Protein AF-A0A409YQG7-F1 (afdb_monomer_lite)

Structure (mmCIF, N/CA/C/O backbone):
data_AF-A0A409YQG7-F1
#
_entry.id   AF-A0A409YQG7-F1
#
loop_
_atom_site.group_PDB
_atom_site.id
_atom_site.type_symbol
_atom_site.label_atom_id
_atom_site.label_alt_id
_atom_site.label_comp_id
_atom_site.label_asym_id
_atom_site.label_entity_id
_atom_site.label_seq_id
_atom_site.pdbx_PDB_ins_code
_atom_site.Cartn_x
_atom_site.Cartn_y
_atom_site.Cartn_z
_atom_site.occupancy
_atom_site.B_iso_or_equiv
_atom_site.auth_seq_id
_atom_site.auth_comp_id
_atom_site.auth_asym_id
_atom_site.auth_atom_id
_atom_site.pdbx_PDB_model_num
ATOM 1 N N . MET A 1 1 ? 7.155 -18.196 -18.186 1.00 67.25 1 MET A N 1
ATOM 2 C CA . MET A 1 1 ? 8.058 -18.372 -17.025 1.00 67.25 1 MET A CA 1
ATOM 3 C C . MET A 1 1 ? 8.243 -17.037 -16.314 1.00 67.25 1 MET A C 1
ATOM 5 O O . MET A 1 1 ? 8.600 -16.068 -16.973 1.00 67.25 1 MET A O 1
ATOM 9 N N . ILE A 1 2 ? 7.966 -16.973 -15.008 1.00 74.69 2 ILE A N 1
ATOM 10 C CA . ILE A 1 2 ? 8.147 -15.766 -14.180 1.00 74.69 2 ILE A CA 1
ATOM 11 C C . ILE A 1 2 ? 9.604 -15.725 -13.701 1.00 74.69 2 ILE A C 1
ATOM 13 O O . ILE A 1 2 ? 10.096 -16.722 -13.170 1.00 74.69 2 ILE A O 1
ATOM 17 N N . SER A 1 3 ? 10.295 -14.599 -13.900 1.00 80.62 3 SER A N 1
ATOM 18 C CA . SER A 1 3 ? 11.675 -14.410 -13.431 1.00 80.62 3 SER A CA 1
ATOM 19 C C . SER A 1 3 ? 11.748 -14.446 -11.897 1.00 80.62 3 SER A C 1
ATOM 21 O O . SER A 1 3 ? 10.774 -14.119 -11.219 1.00 80.62 3 SER A O 1
ATOM 23 N N . SER A 1 4 ? 12.901 -14.814 -11.325 1.00 80.12 4 SER A N 1
ATOM 24 C CA . SER A 1 4 ? 13.098 -14.805 -9.861 1.00 80.12 4 SER A CA 1
ATOM 25 C C . SER A 1 4 ? 12.756 -13.434 -9.248 1.00 80.12 4 SER A C 1
ATOM 27 O O . SER A 1 4 ? 12.036 -13.343 -8.257 1.00 80.12 4 SER A O 1
ATOM 29 N N . ILE A 1 5 ? 13.144 -12.355 -9.937 1.00 79.62 5 ILE A N 1
ATOM 30 C CA . ILE A 1 5 ? 12.835 -10.966 -9.566 1.00 79.62 5 ILE A CA 1
ATOM 31 C C . ILE A 1 5 ? 11.324 -10.693 -9.619 1.00 79.62 5 ILE A C 1
ATOM 33 O O . ILE A 1 5 ? 10.774 -10.057 -8.720 1.00 79.62 5 ILE A O 1
ATOM 37 N N . GLY A 1 6 ? 10.635 -11.210 -10.642 1.00 81.25 6 GLY A N 1
ATOM 38 C CA . GLY A 1 6 ? 9.184 -11.106 -10.775 1.00 81.25 6 GLY A CA 1
ATOM 39 C C . GLY A 1 6 ? 8.432 -11.771 -9.621 1.00 81.25 6 GLY A C 1
ATOM 40 O O . GLY A 1 6 ? 7.450 -11.206 -9.145 1.00 81.25 6 GLY A O 1
ATOM 41 N N . LYS A 1 7 ? 8.916 -12.915 -9.113 1.00 86.19 7 LYS A N 1
ATOM 42 C CA . LYS A 1 7 ? 8.327 -13.587 -7.940 1.00 86.19 7 LYS A CA 1
ATOM 43 C C . LYS A 1 7 ? 8.444 -12.726 -6.682 1.00 86.19 7 LYS A C 1
ATOM 45 O O . LYS A 1 7 ? 7.451 -12.542 -5.986 1.00 86.19 7 LYS A O 1
ATOM 50 N N . THR A 1 8 ? 9.621 -12.152 -6.426 1.00 85.88 8 THR A N 1
ATOM 51 C CA . THR A 1 8 ? 9.842 -11.268 -5.269 1.00 85.88 8 THR A CA 1
ATOM 52 C C . THR A 1 8 ? 8.981 -10.011 -5.349 1.00 85.88 8 THR A C 1
ATOM 54 O O . THR A 1 8 ? 8.378 -9.612 -4.354 1.00 85.88 8 THR A O 1
ATOM 57 N N . LYS A 1 9 ? 8.860 -9.412 -6.540 1.00 85.62 9 LYS A N 1
ATOM 58 C CA . LYS A 1 9 ? 7.981 -8.257 -6.756 1.00 85.62 9 LYS A CA 1
ATOM 59 C C . LYS A 1 9 ? 6.515 -8.612 -6.484 1.00 85.62 9 LYS A C 1
ATOM 61 O O . LYS A 1 9 ? 5.837 -7.873 -5.774 1.00 85.62 9 LYS A O 1
ATOM 66 N N . LEU A 1 10 ? 6.039 -9.733 -7.028 1.00 89.00 10 LEU A N 1
ATOM 67 C CA . LEU A 1 10 ? 4.659 -10.184 -6.848 1.00 89.00 10 LEU A CA 1
ATOM 68 C C . LEU A 1 10 ? 4.350 -10.463 -5.371 1.00 89.00 10 LEU A C 1
ATOM 70 O O . LEU A 1 10 ? 3.304 -10.050 -4.879 1.00 89.00 10 LEU A O 1
ATOM 74 N N . ALA A 1 11 ? 5.284 -11.090 -4.650 1.00 89.94 11 ALA A N 1
ATOM 75 C CA . ALA A 1 11 ? 5.169 -11.306 -3.210 1.00 89.94 11 ALA A CA 1
ATOM 76 C C . ALA A 1 11 ? 5.078 -9.980 -2.436 1.00 89.94 11 ALA A C 1
ATOM 78 O O . ALA A 1 11 ? 4.235 -9.847 -1.552 1.00 89.94 11 ALA A O 1
ATOM 79 N N . GLY A 1 12 ? 5.885 -8.978 -2.805 1.00 89.00 12 GLY A N 1
ATOM 80 C CA . GLY A 1 12 ? 5.822 -7.638 -2.214 1.00 89.00 12 GLY A CA 1
ATOM 81 C C . GLY A 1 12 ? 4.475 -6.944 -2.440 1.00 89.00 12 GLY A C 1
ATOM 82 O O . GLY A 1 12 ? 3.906 -6.395 -1.500 1.00 89.00 12 GLY A O 1
ATOM 83 N N . GLN A 1 13 ? 3.923 -7.013 -3.657 1.00 90.06 13 GLN A N 1
ATOM 84 C CA . GLN A 1 13 ? 2.593 -6.462 -3.946 1.00 90.06 13 GLN A CA 1
ATOM 85 C C . GLN A 1 13 ? 1.474 -7.201 -3.206 1.00 90.06 13 GLN A C 1
ATOM 87 O O . GLN A 1 13 ? 0.567 -6.556 -2.685 1.00 90.06 13 GLN A O 1
ATOM 92 N N . ALA A 1 14 ? 1.547 -8.530 -3.115 1.00 92.81 14 ALA A N 1
ATOM 93 C CA . ALA A 1 14 ? 0.577 -9.320 -2.364 1.00 92.81 14 ALA A CA 1
ATOM 94 C C . ALA A 1 14 ? 0.614 -8.981 -0.865 1.00 92.81 14 ALA A C 1
ATOM 96 O O . ALA A 1 14 ? -0.433 -8.761 -0.259 1.00 92.81 14 ALA A O 1
ATOM 97 N N . ALA A 1 15 ? 1.810 -8.865 -0.277 1.00 91.38 15 ALA A N 1
ATOM 98 C CA . ALA A 1 15 ? 1.975 -8.446 1.114 1.00 91.38 15 ALA A CA 1
ATOM 99 C C . ALA A 1 15 ? 1.410 -7.037 1.356 1.00 91.38 15 ALA A C 1
ATOM 101 O O . ALA A 1 15 ? 0.744 -6.803 2.364 1.00 91.38 15 ALA A O 1
ATOM 102 N N . PHE A 1 16 ? 1.622 -6.117 0.409 1.00 90.00 16 PHE A N 1
ATOM 103 C CA . PHE A 1 16 ? 1.063 -4.771 0.480 1.00 90.00 16 PHE A CA 1
ATOM 104 C C . PHE A 1 16 ? -0.471 -4.781 0.449 1.00 90.00 16 PHE A C 1
ATOM 106 O O . PHE A 1 16 ? -1.101 -4.178 1.312 1.00 90.00 16 PHE A O 1
ATOM 113 N N . LEU A 1 17 ? -1.072 -5.547 -0.465 1.00 93.50 17 LEU A N 1
ATOM 114 C CA . LEU A 1 17 ? -2.525 -5.705 -0.568 1.00 93.50 17 LEU A CA 1
ATOM 115 C C . LEU A 1 17 ? -3.135 -6.263 0.727 1.00 93.50 17 LEU A C 1
ATOM 117 O O . LEU A 1 17 ? -4.128 -5.729 1.219 1.00 93.50 17 LEU A O 1
ATOM 121 N N . VAL A 1 18 ? -2.521 -7.295 1.315 1.00 94.12 18 VAL A N 1
ATOM 122 C CA . VAL A 1 18 ? -2.964 -7.861 2.601 1.00 94.12 18 VAL A CA 1
ATOM 123 C C . VAL A 1 18 ? -2.873 -6.818 3.717 1.00 94.12 18 VAL A C 1
ATOM 125 O O . VAL A 1 18 ? -3.820 -6.666 4.488 1.00 94.12 18 VAL A O 1
ATOM 128 N N . SER A 1 19 ? -1.778 -6.056 3.779 1.00 90.31 19 SER A N 1
ATOM 129 C CA . SER A 1 19 ? -1.617 -4.977 4.759 1.00 90.31 19 SER A CA 1
ATOM 130 C C . SER A 1 19 ? -2.715 -3.917 4.627 1.00 90.31 19 SER A C 1
ATOM 132 O O . SER A 1 19 ? -3.295 -3.518 5.636 1.00 90.31 19 SER A O 1
ATOM 134 N N . THR A 1 20 ? -3.050 -3.488 3.407 1.00 91.31 20 THR A N 1
ATOM 135 C CA . THR A 1 20 ? -4.111 -2.496 3.174 1.00 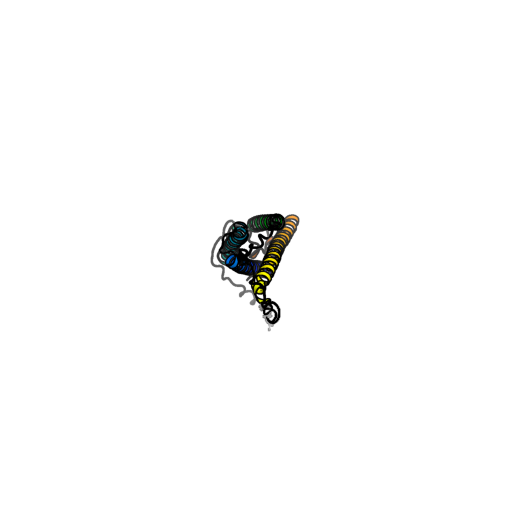91.31 20 THR A CA 1
ATOM 136 C C . THR A 1 20 ? -5.490 -3.026 3.582 1.00 91.31 20 THR A C 1
ATOM 138 O O . THR A 1 20 ? -6.273 -2.279 4.166 1.00 91.31 20 THR A O 1
ATOM 141 N N . ILE A 1 21 ? -5.784 -4.316 3.368 1.00 94.50 21 ILE A N 1
ATOM 142 C CA . ILE A 1 21 ? -7.031 -4.944 3.849 1.00 94.50 21 ILE A CA 1
ATOM 143 C C . ILE A 1 21 ? -7.099 -4.934 5.382 1.00 94.50 21 ILE A C 1
ATOM 145 O O . ILE A 1 21 ? -8.148 -4.623 5.945 1.00 94.50 21 ILE A O 1
ATOM 149 N N . ILE A 1 22 ? -5.992 -5.237 6.067 1.00 92.50 22 ILE A N 1
ATOM 150 C CA . ILE A 1 22 ? -5.933 -5.204 7.537 1.00 92.50 22 ILE A CA 1
ATOM 151 C C . ILE A 1 22 ? -6.168 -3.778 8.054 1.00 92.50 22 ILE A C 1
ATOM 153 O O . ILE A 1 22 ? -6.972 -3.583 8.966 1.00 92.50 22 ILE A O 1
ATOM 157 N N . VAL A 1 23 ? -5.519 -2.775 7.452 1.0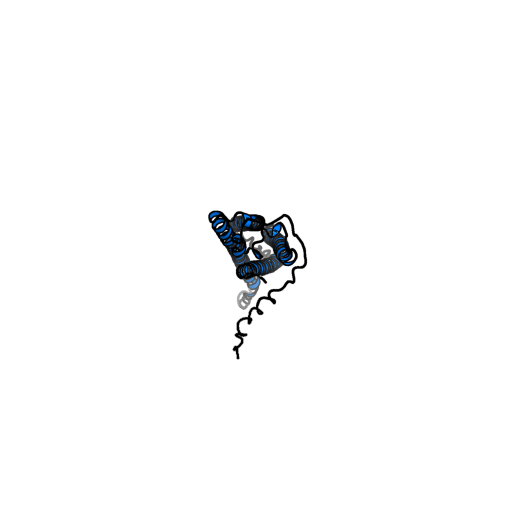0 90.38 23 VAL A N 1
ATOM 158 C CA . VAL A 1 23 ? -5.721 -1.357 7.798 1.00 90.38 23 VAL A CA 1
ATOM 159 C C . VAL A 1 23 ? -7.180 -0.949 7.592 1.00 90.38 23 VAL A C 1
ATOM 161 O O . VAL A 1 23 ? -7.752 -0.292 8.462 1.00 90.38 23 VAL A O 1
ATOM 164 N N . LEU A 1 24 ? -7.803 -1.378 6.491 1.00 92.94 24 LEU A N 1
ATOM 165 C CA . LEU A 1 24 ? -9.211 -1.110 6.212 1.00 92.94 24 LEU A CA 1
ATOM 166 C C . LEU A 1 24 ? -10.122 -1.727 7.282 1.00 92.94 24 LEU A C 1
ATOM 168 O O . LEU A 1 24 ? -10.995 -1.042 7.811 1.00 92.94 24 LEU A O 1
ATOM 172 N N . ALA A 1 25 ? -9.896 -2.993 7.641 1.00 93.56 25 ALA A N 1
ATOM 173 C CA . ALA A 1 25 ? -10.679 -3.703 8.652 1.00 93.56 25 ALA A CA 1
ATOM 174 C C . ALA A 1 25 ? -10.544 -3.083 10.054 1.00 93.56 25 ALA A C 1
ATOM 176 O O . ALA A 1 25 ? -11.528 -2.953 10.779 1.00 93.56 25 ALA A O 1
ATOM 177 N N . LEU A 1 26 ? -9.342 -2.654 10.445 1.00 89.50 26 LEU A N 1
ATOM 178 C CA . LEU A 1 26 ? -9.141 -1.960 11.720 1.00 89.50 26 LEU A CA 1
ATOM 179 C C . LEU A 1 26 ? -9.779 -0.570 11.709 1.00 89.50 26 LEU A C 1
ATOM 181 O O . LEU A 1 26 ? -10.376 -0.157 12.703 1.00 89.50 26 LEU A O 1
ATOM 185 N N . SER A 1 27 ? -9.708 0.136 10.578 1.00 89.31 27 SER A N 1
ATOM 186 C CA . SER A 1 27 ? -10.346 1.441 10.429 1.00 89.31 27 SER A CA 1
ATOM 187 C C . SER A 1 27 ? -11.868 1.346 10.546 1.00 89.31 27 SER A C 1
ATOM 189 O O . SER A 1 27 ? -12.468 2.222 11.162 1.00 89.31 27 SER A O 1
ATOM 191 N N . THR A 1 28 ? -12.507 0.301 10.006 1.00 90.38 28 THR A N 1
ATOM 192 C CA . THR A 1 28 ? -13.959 0.103 10.165 1.00 90.38 28 THR A CA 1
ATOM 193 C C . THR A 1 28 ? -14.335 -0.272 11.596 1.00 90.38 28 THR A C 1
ATOM 195 O O . THR A 1 28 ? -15.351 0.211 12.095 1.00 90.38 28 THR A O 1
ATOM 198 N N . GLN A 1 29 ? -13.513 -1.068 12.290 1.00 89.50 29 GLN A N 1
ATOM 199 C CA . GLN A 1 29 ? -13.748 -1.401 13.698 1.00 89.50 29 GLN A CA 1
ATOM 200 C C . GLN A 1 29 ? -13.694 -0.176 14.610 1.00 89.50 29 GLN A C 1
ATOM 202 O O . GLN A 1 29 ? -14.584 -0.011 15.439 1.00 89.50 29 GLN A O 1
ATOM 207 N N . VAL A 1 30 ? -12.692 0.694 14.449 1.00 85.75 30 VAL A N 1
ATOM 208 C CA . VAL A 1 30 ? -12.581 1.925 15.250 1.00 85.75 30 VAL A CA 1
ATOM 209 C C . VAL A 1 30 ? -13.769 2.854 14.984 1.00 85.75 30 VAL A C 1
ATOM 211 O O . VAL A 1 30 ? -14.338 3.396 15.928 1.00 85.75 30 VAL A O 1
ATOM 214 N N . ASN A 1 31 ? -14.198 2.967 13.724 1.00 84.69 31 ASN A N 1
ATOM 215 C CA . ASN A 1 31 ? -15.280 3.871 13.329 1.00 84.69 31 ASN A CA 1
ATOM 216 C C . ASN A 1 31 ? -16.673 3.412 13.798 1.00 84.69 31 ASN A C 1
ATOM 218 O O . ASN A 1 31 ? -17.571 4.228 13.997 1.00 84.69 31 ASN A O 1
ATOM 222 N N . LYS A 1 32 ? -16.860 2.104 14.031 1.00 84.81 32 LYS A N 1
ATOM 223 C CA . LYS A 1 32 ? -18.109 1.563 14.587 1.00 84.81 32 LYS A CA 1
ATOM 224 C C . LYS A 1 32 ? -18.389 2.080 16.006 1.00 84.81 32 LYS A C 1
ATOM 226 O O . LYS A 1 32 ? -19.548 2.195 16.377 1.00 84.81 32 LYS A O 1
ATOM 231 N N . PHE A 1 33 ? -17.356 2.390 16.793 1.00 77.06 33 PHE A N 1
ATOM 232 C CA . PHE A 1 33 ? -17.519 2.883 18.169 1.00 77.06 33 PHE A CA 1
ATOM 233 C C . PHE A 1 33 ? -17.895 4.368 18.252 1.00 77.06 33 PHE A C 1
ATOM 235 O O . PHE A 1 33 ? -18.397 4.807 19.284 1.00 77.06 33 PHE A O 1
ATOM 242 N N . THR A 1 34 ? -17.646 5.140 17.195 1.00 70.94 34 THR A N 1
ATOM 243 C CA . THR A 1 34 ? -17.892 6.590 17.147 1.00 70.94 34 THR A CA 1
ATOM 244 C C . THR A 1 34 ? -19.099 6.960 16.282 1.00 70.94 34 THR A C 1
ATOM 246 O O . THR A 1 34 ? -19.312 8.144 16.017 1.00 70.94 34 THR A O 1
ATOM 249 N N . ASP A 1 35 ? -19.884 5.965 15.839 1.00 77.94 35 ASP A N 1
ATOM 250 C CA . ASP A 1 35 ? -21.031 6.122 14.930 1.00 77.94 35 ASP A CA 1
ATOM 251 C C . ASP A 1 35 ? -20.712 7.014 13.712 1.00 77.94 35 ASP A C 1
ATOM 253 O O . ASP A 1 35 ? -21.560 7.762 13.230 1.00 77.94 35 ASP A O 1
ATOM 257 N N . PHE A 1 36 ? -19.471 6.956 13.206 1.00 73.88 36 PHE A N 1
ATOM 258 C CA . PHE A 1 36 ? -18.992 7.741 12.058 1.00 73.88 36 PHE A CA 1
ATOM 259 C C . PHE A 1 36 ? -19.049 9.277 12.218 1.00 73.88 36 PHE A C 1
ATOM 261 O O . PHE A 1 36 ? -18.842 9.998 11.241 1.00 73.88 36 PHE A O 1
ATOM 268 N N . PHE A 1 37 ? -19.286 9.814 13.421 1.00 65.44 37 PHE A N 1
ATOM 269 C CA . PHE A 1 37 ? -19.499 11.257 13.619 1.00 65.44 37 PHE A CA 1
ATOM 270 C C . PHE A 1 37 ? -18.225 12.113 13.511 1.00 65.44 37 PHE A C 1
ATOM 272 O O . PHE A 1 37 ? -18.315 13.320 13.279 1.00 65.44 37 PHE A O 1
ATOM 279 N N . TYR A 1 38 ? -17.033 11.527 13.669 1.00 70.88 38 TYR A N 1
ATOM 280 C CA . TYR A 1 38 ? -15.772 12.273 13.638 1.00 70.88 38 TYR A CA 1
ATOM 281 C C . TYR A 1 38 ? -15.118 12.238 12.251 1.00 70.88 38 TYR A C 1
ATOM 283 O O . TYR A 1 38 ? -14.617 11.213 11.792 1.00 70.88 38 TYR A O 1
ATOM 291 N N . VAL A 1 39 ? -15.015 13.412 11.618 1.00 71.06 39 VAL A N 1
ATOM 292 C CA . VAL A 1 39 ? -14.308 13.621 10.335 1.00 71.06 39 VAL A CA 1
ATOM 293 C C . VAL A 1 39 ? -12.861 13.104 10.382 1.00 71.06 39 VAL A C 1
ATOM 295 O O . VAL A 1 39 ? -12.315 12.666 9.370 1.00 71.06 39 VAL A O 1
ATOM 298 N N . ALA A 1 40 ? -12.248 13.104 11.568 1.00 68.50 40 ALA A N 1
ATOM 299 C CA . ALA A 1 40 ? -10.895 12.605 11.764 1.00 68.50 40 ALA A CA 1
ATOM 300 C C . ALA A 1 40 ? -10.736 11.091 11.537 1.00 68.50 40 ALA A C 1
ATOM 302 O O . ALA A 1 40 ? -9.674 10.676 11.077 1.00 68.50 40 ALA A O 1
ATOM 303 N N . ASP A 1 41 ? -11.771 10.289 11.800 1.00 71.25 41 ASP A N 1
ATOM 304 C CA . ASP A 1 41 ? -11.742 8.831 11.603 1.00 71.25 41 ASP A CA 1
ATOM 305 C C . ASP A 1 41 ? -12.089 8.446 10.155 1.00 71.25 41 ASP A C 1
ATOM 307 O O . ASP A 1 41 ? -11.634 7.421 9.637 1.00 71.25 41 ASP A O 1
ATOM 311 N N . LEU A 1 42 ? -12.829 9.314 9.455 1.00 83.50 42 LEU A N 1
ATOM 312 C CA . LEU A 1 42 ? -13.194 9.121 8.052 1.00 83.50 42 LEU A CA 1
ATOM 313 C C . LEU A 1 42 ? -11.989 9.250 7.111 1.00 83.50 42 LEU A C 1
ATOM 315 O O . LEU A 1 42 ? -11.924 8.561 6.094 1.00 83.50 42 LEU A O 1
ATOM 319 N N . PHE A 1 43 ? -11.017 10.102 7.443 1.00 83.44 43 PHE A N 1
ATOM 320 C CA . PHE A 1 43 ? -9.839 10.320 6.602 1.00 83.44 43 PHE A CA 1
ATOM 321 C C . PHE A 1 43 ? -8.949 9.061 6.460 1.00 83.44 43 PHE A C 1
ATOM 323 O O . PHE A 1 43 ? -8.691 8.650 5.325 1.00 83.44 43 PHE A O 1
ATOM 330 N N . PRO A 1 44 ? -8.527 8.387 7.554 1.00 82.00 44 PRO A N 1
ATOM 331 C CA . PRO A 1 44 ? -7.880 7.073 7.514 1.00 82.00 44 PRO A CA 1
ATOM 332 C C . PRO A 1 44 ? -8.613 6.035 6.662 1.00 82.00 44 PRO A C 1
ATOM 334 O O . PRO A 1 44 ? -7.972 5.313 5.893 1.00 82.00 44 PRO A O 1
ATOM 337 N N . LEU A 1 45 ? -9.941 5.982 6.795 1.00 88.56 45 LEU A N 1
ATOM 338 C CA . LEU A 1 45 ? -10.794 5.028 6.098 1.00 88.56 45 LEU A CA 1
ATOM 339 C C . LEU A 1 45 ? -10.823 5.312 4.594 1.00 88.56 45 LEU A C 1
ATOM 341 O O . LEU A 1 45 ? -10.515 4.434 3.791 1.00 88.56 45 LEU A O 1
ATOM 345 N N . ALA A 1 46 ? -11.144 6.550 4.211 1.00 90.56 46 ALA A N 1
ATOM 346 C CA . ALA A 1 46 ? -11.209 6.974 2.818 1.00 90.56 46 ALA A CA 1
ATOM 347 C C . ALA A 1 46 ? -9.862 6.779 2.112 1.00 90.56 46 ALA A C 1
ATOM 349 O O . ALA A 1 46 ? -9.812 6.252 1.002 1.00 90.56 46 ALA A O 1
ATOM 350 N N . PHE A 1 47 ? -8.759 7.129 2.779 1.00 87.44 47 PHE A N 1
ATOM 351 C CA . PHE A 1 47 ? -7.424 6.929 2.228 1.00 87.44 47 PHE A CA 1
ATOM 352 C C . PHE A 1 47 ? -7.092 5.443 2.042 1.00 87.44 47 PHE A C 1
ATOM 354 O O . PHE A 1 47 ? -6.558 5.067 1.004 1.00 87.44 47 PHE A O 1
ATOM 361 N N . SER A 1 48 ? -7.450 4.582 3.001 1.00 90.81 48 SER A N 1
ATOM 362 C CA . SER A 1 48 ? -7.264 3.131 2.869 1.00 90.81 48 SER A CA 1
ATOM 363 C C . SER A 1 48 ? -8.065 2.552 1.698 1.00 90.81 48 SER A C 1
ATOM 365 O O . SER A 1 48 ? -7.534 1.732 0.954 1.00 90.81 48 SER A O 1
ATOM 367 N N . ILE A 1 49 ? -9.293 3.029 1.467 1.00 93.75 49 ILE A N 1
ATOM 368 C CA . ILE A 1 49 ? -10.113 2.630 0.312 1.00 93.75 49 ILE A CA 1
ATOM 369 C C . ILE A 1 49 ? -9.452 3.060 -1.003 1.00 93.75 49 ILE A C 1
ATOM 371 O O . ILE A 1 49 ? -9.330 2.246 -1.916 1.00 93.75 49 ILE A O 1
ATOM 375 N N . ILE A 1 50 ? -8.994 4.312 -1.104 1.00 93.31 50 ILE A N 1
ATOM 376 C CA . ILE A 1 50 ? -8.316 4.816 -2.309 1.00 93.31 50 ILE A CA 1
ATOM 377 C C . ILE A 1 50 ? -7.057 3.991 -2.589 1.00 93.31 50 ILE A C 1
ATOM 379 O O . ILE A 1 50 ? -6.867 3.520 -3.711 1.00 93.31 50 ILE A O 1
ATOM 383 N N . THR A 1 51 ? -6.228 3.757 -1.569 1.00 91.44 51 THR A N 1
ATOM 384 C CA . THR A 1 51 ? -5.027 2.924 -1.691 1.00 91.44 51 THR A CA 1
ATOM 385 C C . THR A 1 51 ? -5.383 1.501 -2.104 1.00 91.44 51 THR A C 1
ATOM 387 O O . THR A 1 51 ? -4.752 0.973 -3.014 1.00 91.44 51 THR A O 1
ATOM 390 N N . LEU A 1 52 ? -6.426 0.896 -1.527 1.00 94.25 52 LEU A N 1
ATOM 391 C CA . LEU A 1 52 ? -6.881 -0.442 -1.904 1.00 94.25 52 LEU A CA 1
ATOM 392 C C . LEU A 1 52 ? -7.266 -0.501 -3.385 1.00 94.25 52 LEU A C 1
ATOM 394 O O . LEU A 1 52 ? -6.809 -1.396 -4.091 1.00 94.25 52 LEU A O 1
ATOM 398 N N . VAL A 1 53 ? -8.057 0.458 -3.871 1.00 95.50 53 VAL A N 1
ATOM 399 C CA . VAL A 1 53 ? -8.469 0.522 -5.282 1.00 95.50 53 VAL A CA 1
ATOM 400 C C . VAL A 1 53 ? -7.252 0.656 -6.194 1.00 95.50 53 VAL A C 1
ATOM 402 O O . VAL A 1 53 ? -7.131 -0.094 -7.163 1.00 95.50 53 VAL A O 1
ATOM 405 N N . VAL A 1 54 ? -6.318 1.555 -5.870 1.00 91.88 54 VAL A N 1
ATOM 406 C CA . VAL A 1 54 ? -5.085 1.741 -6.650 1.00 91.88 54 VAL A CA 1
ATOM 407 C C . VAL A 1 54 ? -4.243 0.465 -6.653 1.00 91.88 54 VAL A C 1
ATOM 409 O O . VAL A 1 54 ? -3.778 0.049 -7.709 1.00 91.88 54 VAL A O 1
ATOM 412 N N . VAL A 1 55 ? -4.070 -0.192 -5.506 1.00 91.19 55 VAL A N 1
ATOM 413 C CA . VAL A 1 55 ? -3.263 -1.415 -5.379 1.00 91.19 55 VAL A CA 1
ATOM 414 C C . VAL A 1 55 ? -3.896 -2.587 -6.108 1.00 91.19 55 VAL A C 1
ATOM 416 O O . VAL A 1 55 ? -3.195 -3.281 -6.840 1.00 91.19 55 VAL A O 1
ATOM 419 N N . VAL A 1 56 ? -5.203 -2.799 -5.959 1.00 94.50 56 VAL A N 1
ATOM 420 C CA . VAL A 1 56 ? -5.937 -3.849 -6.677 1.00 94.50 56 VAL A CA 1
ATOM 421 C C . VAL A 1 56 ? -5.873 -3.604 -8.181 1.00 94.50 56 VAL A C 1
ATOM 423 O O . VAL A 1 56 ? -5.641 -4.544 -8.936 1.00 94.50 56 VAL A O 1
ATOM 426 N N . TYR A 1 57 ? -6.002 -2.351 -8.623 1.00 93.25 57 TYR A N 1
ATOM 427 C CA . TYR A 1 57 ? -5.862 -1.996 -10.031 1.00 93.25 57 TYR A CA 1
ATOM 428 C C . TYR A 1 57 ? -4.442 -2.260 -10.548 1.00 93.25 57 TYR A C 1
ATOM 430 O O . TYR A 1 57 ? -4.278 -2.912 -11.576 1.00 93.25 57 TYR A O 1
ATOM 438 N N . LEU A 1 58 ? -3.404 -1.834 -9.822 1.00 90.31 58 LEU A N 1
ATOM 439 C CA . LEU A 1 58 ? -2.007 -2.117 -10.170 1.00 90.31 58 LEU A CA 1
ATOM 440 C C . LEU A 1 58 ? -1.720 -3.620 -10.240 1.00 90.31 58 LEU A C 1
ATOM 442 O O . LEU A 1 58 ? -1.114 -4.083 -11.204 1.00 90.31 58 LEU A O 1
ATOM 446 N N . PHE A 1 59 ? -2.178 -4.370 -9.240 1.00 91.06 59 PHE A N 1
ATOM 447 C CA . PHE A 1 59 ? -2.000 -5.814 -9.150 1.00 91.06 59 PHE A CA 1
ATOM 448 C C . PHE A 1 59 ? -2.734 -6.539 -10.283 1.00 91.06 59 PHE A C 1
ATOM 450 O O . PHE A 1 59 ? -2.149 -7.363 -10.981 1.00 91.06 59 PHE A O 1
ATOM 457 N N . GLY A 1 60 ? -3.997 -6.183 -10.528 1.00 91.44 60 GLY A N 1
ATOM 458 C CA . GLY A 1 60 ? -4.799 -6.733 -11.617 1.00 91.44 60 GLY A CA 1
ATOM 459 C C . GLY A 1 60 ? -4.193 -6.437 -12.986 1.00 91.44 60 GLY A C 1
ATOM 460 O O . GLY A 1 60 ? -4.118 -7.330 -13.823 1.00 91.44 60 GLY A O 1
ATOM 461 N N . MET A 1 61 ? -3.686 -5.223 -13.205 1.00 89.00 61 MET A N 1
ATOM 462 C CA . MET A 1 61 ? -3.020 -4.841 -14.454 1.00 89.00 61 MET A CA 1
ATOM 463 C C . MET A 1 61 ? -1.691 -5.577 -14.658 1.00 89.00 61 MET A C 1
ATOM 465 O O . MET A 1 61 ? -1.400 -5.974 -15.787 1.00 89.00 61 MET A O 1
ATOM 469 N N . ASP A 1 62 ? -0.917 -5.805 -13.590 1.00 85.56 62 ASP A N 1
ATOM 470 C CA . ASP A 1 62 ? 0.314 -6.609 -13.633 1.00 85.56 62 ASP A CA 1
ATOM 471 C C . ASP A 1 62 ? 0.017 -8.090 -13.983 1.00 85.56 62 ASP A C 1
ATOM 473 O O . ASP A 1 62 ? 0.870 -8.757 -14.576 1.00 85.56 62 ASP A O 1
ATOM 477 N N . LEU A 1 63 ? -1.189 -8.600 -13.682 1.00 87.81 63 LEU A N 1
ATOM 478 C CA . LEU A 1 63 ? -1.633 -9.953 -14.050 1.00 87.81 63 LEU A CA 1
ATOM 479 C C . LEU A 1 63 ? -2.298 -10.035 -15.435 1.00 87.81 63 LEU A C 1
ATOM 481 O O . LEU A 1 63 ? -2.050 -10.985 -16.178 1.00 87.81 63 LEU A O 1
ATOM 485 N N . ALA A 1 64 ? -3.153 -9.071 -15.779 1.00 89.38 64 ALA A N 1
ATOM 486 C CA . ALA A 1 64 ? -4.032 -9.134 -16.946 1.00 89.38 64 ALA A CA 1
ATOM 487 C C . ALA A 1 64 ? -3.348 -8.694 -18.244 1.00 89.38 64 ALA A C 1
ATOM 489 O O . ALA A 1 64 ? -3.617 -9.253 -19.309 1.00 89.38 64 ALA A O 1
ATOM 490 N N . LEU A 1 65 ? -2.469 -7.690 -18.184 1.00 86.00 65 LEU A N 1
ATOM 491 C CA . LEU A 1 65 ? -1.910 -7.070 -19.379 1.00 86.00 65 LEU A CA 1
ATOM 492 C C . LEU A 1 65 ? -0.410 -7.298 -19.475 1.00 86.00 65 LEU A C 1
ATOM 494 O O . LEU A 1 65 ? 0.399 -6.822 -18.686 1.00 86.00 65 LEU A O 1
ATOM 498 N N . SER A 1 66 ? -0.031 -7.969 -20.554 1.00 76.62 66 SER A N 1
ATOM 499 C CA . SER A 1 66 ? 1.357 -8.233 -20.910 1.00 76.62 66 SER A CA 1
ATOM 500 C C . SER A 1 66 ? 2.173 -6.975 -21.220 1.00 76.62 66 SER A C 1
ATOM 502 O O . SER A 1 66 ? 3.402 -7.035 -21.168 1.00 76.62 66 SER A O 1
ATOM 504 N N . ASN A 1 67 ? 1.507 -5.865 -21.561 1.00 76.62 67 ASN A N 1
ATOM 505 C CA . ASN A 1 67 ? 2.147 -4.635 -22.022 1.00 76.62 67 ASN A CA 1
ATOM 5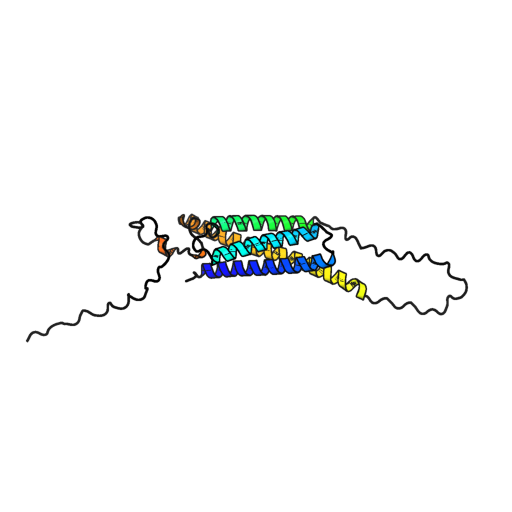06 C C . ASN A 1 67 ? 1.414 -3.357 -21.575 1.00 76.62 67 ASN A C 1
ATOM 508 O O . ASN A 1 67 ? 1.297 -2.387 -22.322 1.00 76.62 67 ASN A O 1
ATOM 512 N N . ALA A 1 68 ? 0.885 -3.347 -20.350 1.00 82.69 68 ALA A N 1
ATOM 513 C CA . ALA A 1 68 ? 0.290 -2.136 -19.800 1.00 82.69 68 ALA A CA 1
ATOM 514 C C . ALA A 1 68 ? 1.355 -1.054 -19.575 1.00 82.69 68 ALA A C 1
ATOM 516 O O . ALA A 1 68 ? 2.397 -1.316 -18.963 1.00 82.69 68 ALA A O 1
ATOM 517 N N . PHE A 1 69 ? 1.044 0.181 -19.987 1.00 83.06 69 PHE A N 1
ATOM 518 C CA . PHE A 1 69 ? 1.848 1.378 -19.708 1.00 83.06 69 PHE A CA 1
ATOM 519 C C . PHE A 1 69 ? 2.166 1.516 -18.212 1.00 83.06 69 PHE A C 1
ATOM 521 O O . PHE A 1 69 ? 3.284 1.852 -17.841 1.00 83.06 69 PHE A O 1
ATOM 528 N N . ILE A 1 70 ? 1.204 1.154 -17.363 1.00 84.25 70 ILE A N 1
ATOM 529 C CA . ILE A 1 70 ? 1.306 1.195 -15.901 1.00 84.25 70 ILE A CA 1
ATOM 530 C C . ILE A 1 70 ? 2.304 0.180 -15.326 1.00 84.25 70 ILE A C 1
ATOM 532 O O . ILE A 1 70 ? 2.836 0.412 -14.240 1.00 84.25 70 ILE A O 1
ATOM 536 N N . SER A 1 71 ? 2.624 -0.899 -16.050 1.00 81.31 71 SER A N 1
ATOM 537 C CA . SER A 1 71 ? 3.606 -1.894 -15.589 1.00 81.31 71 SER A CA 1
ATOM 538 C C . SER A 1 71 ? 5.066 -1.460 -15.799 1.00 81.31 71 SER A C 1
ATOM 540 O O . SER A 1 71 ? 5.994 -2.161 -15.381 1.00 81.31 71 SER A O 1
ATOM 542 N N . ARG A 1 72 ? 5.294 -0.317 -16.466 1.00 87.50 72 ARG A N 1
ATOM 543 C CA . ARG A 1 72 ? 6.636 0.235 -16.675 1.00 87.50 72 ARG A CA 1
ATOM 544 C C . ARG A 1 72 ? 7.240 0.668 -15.341 1.00 87.50 72 ARG A C 1
ATOM 546 O O . ARG A 1 72 ? 6.549 1.136 -14.438 1.00 87.50 72 ARG A O 1
ATOM 553 N N . ALA A 1 73 ? 8.563 0.557 -15.231 1.00 85.12 73 ALA A N 1
ATOM 554 C CA . ALA A 1 73 ? 9.279 0.941 -14.016 1.00 85.12 73 ALA A CA 1
ATOM 555 C C . ALA A 1 73 ? 9.002 2.402 -13.615 1.00 85.12 73 ALA A C 1
ATOM 557 O O . ALA A 1 73 ? 8.802 2.691 -12.441 1.00 85.12 73 ALA A O 1
ATOM 558 N N . GLN A 1 74 ? 8.932 3.314 -14.593 1.00 88.94 74 GLN A N 1
ATOM 559 C CA . GLN A 1 74 ? 8.720 4.745 -14.346 1.00 88.94 74 GLN A CA 1
ATOM 560 C C . GLN A 1 74 ? 7.363 5.040 -13.702 1.00 88.94 74 GLN A C 1
ATOM 562 O O . GLN A 1 74 ? 7.308 5.764 -12.710 1.00 88.94 74 GLN A O 1
ATOM 567 N N . SER A 1 75 ? 6.279 4.461 -14.226 1.00 89.50 75 SER A N 1
ATOM 568 C CA . SER A 1 75 ? 4.937 4.659 -13.671 1.00 89.50 75 SER A CA 1
ATOM 569 C C . SER A 1 75 ? 4.823 4.065 -12.274 1.00 89.50 75 SER A C 1
ATOM 571 O O . SER A 1 75 ? 4.233 4.686 -11.399 1.00 89.50 75 SER A O 1
ATOM 573 N N . GLN A 1 76 ? 5.433 2.903 -12.030 1.00 87.50 76 GLN A N 1
ATOM 574 C CA . GLN A 1 76 ? 5.423 2.281 -10.705 1.00 87.50 76 GLN A CA 1
ATOM 575 C C . GLN A 1 76 ? 6.196 3.113 -9.683 1.00 87.50 76 GLN A C 1
ATOM 577 O O . GLN A 1 76 ? 5.676 3.371 -8.602 1.00 87.50 76 GLN A O 1
ATOM 582 N N . ILE A 1 77 ? 7.391 3.598 -10.034 1.00 90.75 77 ILE A N 1
ATOM 583 C CA . ILE A 1 77 ? 8.172 4.495 -9.171 1.00 90.75 77 ILE A CA 1
ATOM 584 C C . ILE A 1 77 ? 7.377 5.771 -8.870 1.00 90.75 77 ILE A C 1
ATOM 586 O O . ILE A 1 77 ? 7.320 6.179 -7.714 1.00 90.75 77 ILE A O 1
ATOM 590 N N . ALA A 1 78 ? 6.726 6.368 -9.873 1.00 93.31 78 ALA A N 1
ATOM 591 C CA . ALA A 1 78 ? 5.905 7.559 -9.677 1.00 93.31 78 ALA A CA 1
ATOM 592 C C . ALA A 1 78 ? 4.723 7.293 -8.731 1.00 93.31 78 ALA A C 1
ATOM 594 O O . ALA A 1 78 ? 4.530 8.035 -7.772 1.00 93.31 78 ALA A O 1
ATOM 595 N N . ILE A 1 79 ? 3.967 6.212 -8.951 1.00 91.19 79 ILE A N 1
ATOM 596 C CA . ILE A 1 79 ? 2.784 5.886 -8.145 1.00 91.19 79 ILE A CA 1
ATOM 597 C C . ILE A 1 79 ? 3.176 5.534 -6.705 1.00 91.19 79 ILE A C 1
ATOM 599 O O . ILE A 1 79 ? 2.621 6.115 -5.774 1.00 91.19 79 ILE A O 1
ATOM 603 N N . TYR A 1 80 ? 4.163 4.654 -6.496 1.00 89.75 80 TYR A N 1
ATOM 604 C CA . TYR A 1 80 ? 4.644 4.322 -5.149 1.00 89.75 80 TYR A CA 1
ATOM 605 C C . TYR A 1 80 ? 5.306 5.517 -4.457 1.00 89.75 80 TYR A C 1
ATOM 607 O O . TYR A 1 80 ? 5.164 5.670 -3.247 1.00 89.75 80 TYR A O 1
ATOM 615 N N . GLY A 1 81 ? 5.978 6.391 -5.210 1.00 91.44 81 GLY A N 1
ATOM 616 C CA . GLY A 1 81 ? 6.517 7.648 -4.699 1.00 91.44 81 GLY A CA 1
ATOM 617 C C . GLY A 1 81 ? 5.409 8.549 -4.158 1.00 91.44 81 GLY A C 1
ATOM 618 O O . GLY A 1 81 ? 5.453 8.941 -2.994 1.00 91.44 81 GLY A O 1
ATOM 619 N N . ILE A 1 82 ? 4.367 8.795 -4.956 1.00 92.44 82 ILE A N 1
ATOM 620 C CA . ILE A 1 82 ? 3.199 9.588 -4.552 1.00 92.44 82 ILE A CA 1
ATOM 621 C C . ILE A 1 82 ? 2.513 8.967 -3.323 1.00 92.44 82 ILE A C 1
ATOM 623 O O . ILE A 1 82 ? 2.302 9.662 -2.331 1.00 92.44 82 ILE A O 1
ATOM 627 N N . LEU A 1 83 ? 2.241 7.657 -3.341 1.00 88.69 83 LEU A N 1
ATOM 628 C CA . LEU A 1 83 ? 1.678 6.922 -2.199 1.00 88.69 83 LEU A CA 1
ATOM 629 C C . LEU A 1 83 ? 2.541 7.060 -0.939 1.00 88.69 83 LEU A C 1
ATOM 631 O O . LEU A 1 83 ? 2.007 7.306 0.139 1.00 88.69 83 LEU A O 1
ATOM 635 N N . SER A 1 84 ? 3.868 6.963 -1.064 1.00 89.50 84 SER A N 1
ATOM 636 C CA . SER A 1 84 ? 4.781 7.107 0.074 1.00 89.50 84 SER A CA 1
ATOM 637 C C . SER A 1 84 ? 4.740 8.512 0.682 1.00 89.50 84 SER A C 1
ATOM 639 O O . SER A 1 84 ? 4.711 8.639 1.906 1.00 89.50 84 SER A O 1
ATOM 641 N N . ILE A 1 85 ? 4.655 9.557 -0.151 1.00 90.31 85 ILE A N 1
ATOM 642 C CA . ILE A 1 85 ? 4.542 10.953 0.295 1.00 90.31 85 ILE A CA 1
ATOM 643 C C . ILE A 1 85 ? 3.209 11.167 1.014 1.00 90.31 85 ILE A C 1
ATOM 645 O O . ILE A 1 85 ? 3.185 11.735 2.105 1.00 90.31 85 ILE A O 1
ATOM 649 N N . PHE A 1 86 ? 2.104 10.670 0.453 1.00 88.44 86 PHE A N 1
ATOM 650 C CA . PHE A 1 86 ? 0.797 10.757 1.102 1.00 88.44 86 PHE A CA 1
ATOM 651 C C . PHE A 1 86 ? 0.754 9.994 2.433 1.00 88.44 86 PHE A C 1
ATOM 653 O O . PHE A 1 86 ? 0.226 10.516 3.417 1.00 88.44 86 PHE A O 1
ATOM 660 N N . CYS A 1 87 ? 1.359 8.805 2.509 1.00 85.75 87 CYS A N 1
ATOM 661 C CA . CYS A 1 87 ? 1.502 8.064 3.763 1.00 85.75 87 CYS A CA 1
ATOM 662 C C . CYS A 1 87 ? 2.319 8.843 4.806 1.00 85.75 87 CYS A C 1
ATOM 664 O O . CYS A 1 87 ? 1.952 8.864 5.982 1.00 85.75 87 CYS A O 1
ATOM 666 N N . LEU A 1 88 ? 3.388 9.526 4.390 1.00 86.81 88 LEU A N 1
ATOM 667 C CA . LEU A 1 88 ? 4.210 10.350 5.278 1.00 86.81 88 LEU A CA 1
ATOM 668 C C . LEU A 1 88 ? 3.437 11.578 5.781 1.00 86.81 88 LEU A C 1
ATOM 670 O O . LEU A 1 88 ? 3.457 11.873 6.975 1.00 86.81 88 LEU A O 1
ATOM 674 N N . GLN A 1 89 ? 2.679 12.238 4.904 1.00 87.69 89 GLN A N 1
ATOM 675 C CA . GLN A 1 89 ? 1.825 13.366 5.277 1.00 87.69 89 GLN A CA 1
ATOM 676 C C . GLN A 1 89 ? 0.729 12.947 6.264 1.00 87.69 89 GLN A C 1
ATOM 678 O O . GLN A 1 89 ? 0.476 13.642 7.247 1.00 87.69 89 GLN A O 1
ATOM 683 N N . ARG A 1 90 ? 0.120 11.773 6.054 1.00 81.56 90 ARG A N 1
ATOM 684 C CA . ARG A 1 90 ? -0.844 11.177 6.989 1.00 81.56 90 ARG A CA 1
ATOM 685 C C . ARG A 1 90 ? -0.217 10.941 8.361 1.00 81.56 90 ARG A C 1
ATOM 687 O O . ARG A 1 90 ? -0.844 11.252 9.373 1.00 81.56 90 ARG A O 1
ATOM 694 N N . PHE A 1 91 ? 1.011 10.424 8.402 1.00 80.25 91 PHE A N 1
ATOM 695 C CA . PHE A 1 91 ? 1.741 10.247 9.655 1.00 80.25 91 PHE A CA 1
ATOM 696 C C . PHE A 1 91 ? 1.999 11.582 10.355 1.00 80.25 91 PHE A C 1
ATOM 698 O O . PHE A 1 91 ? 1.807 11.665 11.563 1.00 80.25 91 PHE A O 1
ATOM 705 N N . LEU A 1 92 ? 2.381 12.624 9.614 1.00 82.94 92 LEU A N 1
ATOM 706 C CA . LEU A 1 92 ? 2.663 13.944 10.179 1.00 82.94 92 LEU A CA 1
ATOM 707 C C . LEU A 1 92 ? 1.406 14.621 10.750 1.00 82.94 92 LEU A C 1
ATOM 709 O O . LEU A 1 92 ? 1.489 15.346 11.739 1.00 82.94 92 LEU A O 1
ATOM 713 N N . TYR A 1 93 ? 0.236 14.349 10.168 1.00 80.62 93 TYR A N 1
ATOM 714 C CA . TYR A 1 93 ? -1.037 14.927 10.604 1.00 80.62 93 TYR A CA 1
ATOM 715 C C . TYR A 1 93 ? -1.595 14.272 11.881 1.00 80.62 93 TYR A C 1
ATOM 717 O O . TYR A 1 93 ? -2.242 14.930 12.693 1.00 80.62 93 TYR A O 1
ATOM 725 N N . PHE A 1 94 ? -1.315 12.983 12.096 1.00 74.06 94 PHE A N 1
ATOM 726 C CA . PHE A 1 94 ? -1.874 12.201 13.204 1.00 74.06 94 PHE A CA 1
ATOM 727 C C . PHE A 1 94 ? -1.459 12.657 14.626 1.00 74.06 94 PHE A C 1
ATOM 729 O O . PHE A 1 94 ? -2.322 12.711 15.498 1.00 74.06 94 PHE A O 1
ATOM 736 N N . PRO A 1 95 ? -0.186 12.998 14.929 1.00 67.31 95 PRO A N 1
ATOM 737 C CA . PRO A 1 95 ? 0.218 13.435 16.269 1.00 67.31 95 PRO A CA 1
ATOM 738 C C . PRO A 1 95 ? -0.219 14.865 16.619 1.00 67.31 95 PRO A C 1
ATOM 740 O O . PRO A 1 95 ? -0.204 15.219 17.797 1.00 67.31 95 PRO A O 1
ATOM 743 N N . LEU A 1 96 ? -0.606 15.687 15.634 1.00 54.28 96 LEU A N 1
ATOM 744 C CA . LEU A 1 96 ? -1.063 17.063 15.875 1.00 54.28 96 LEU A CA 1
ATOM 745 C C . LEU A 1 96 ? -2.463 17.116 16.472 1.00 54.28 96 LEU A C 1
ATOM 747 O O . LEU A 1 96 ? -2.795 18.057 17.195 1.00 54.28 96 LEU A O 1
ATOM 751 N N . ALA A 1 97 ? -3.255 16.074 16.254 1.00 57.53 97 ALA A N 1
ATOM 752 C CA . ALA A 1 97 ? -4.482 15.896 16.983 1.00 57.53 97 ALA A CA 1
ATOM 753 C C . ALA A 1 97 ? -4.169 15.330 18.377 1.00 57.53 97 ALA A C 1
ATOM 755 O O . ALA A 1 97 ? -4.443 14.176 18.703 1.00 57.53 97 ALA A O 1
ATOM 756 N N . LYS A 1 98 ? -3.604 16.177 19.247 1.00 61.38 98 LYS A N 1
ATOM 757 C CA . LYS A 1 98 ? -3.900 16.089 20.678 1.00 61.38 98 LYS A CA 1
ATOM 758 C C . LYS A 1 98 ? -5.401 16.308 20.789 1.00 61.38 98 LYS A C 1
ATOM 760 O O . LYS A 1 98 ? -5.837 17.432 21.003 1.00 61.38 98 LYS A O 1
ATOM 765 N N . TYR A 1 99 ? -6.194 15.267 20.561 1.00 59.22 99 TYR A N 1
ATOM 766 C CA . TYR A 1 99 ? -7.601 15.311 20.900 1.00 59.22 99 TYR A CA 1
ATOM 767 C C . TYR A 1 99 ? -7.619 15.549 22.409 1.00 59.22 99 TYR A C 1
ATOM 769 O O . TYR A 1 99 ? -7.121 14.688 23.146 1.00 59.22 99 TYR A O 1
ATOM 777 N N . PRO A 1 100 ? -8.096 16.709 22.903 1.00 60.50 100 PRO A N 1
ATOM 778 C CA . PRO A 1 100 ? -8.521 16.756 24.284 1.00 60.50 100 PRO A CA 1
ATOM 779 C C . PRO A 1 100 ? -9.600 15.693 24.330 1.00 60.50 100 PRO A C 1
ATOM 781 O O . PRO A 1 100 ? -10.637 15.892 23.706 1.00 60.50 100 PRO A O 1
ATOM 784 N N . ILE A 1 101 ? -9.293 14.526 24.910 1.00 61.66 101 ILE A N 1
ATOM 785 C CA . ILE A 1 101 ? -10.247 13.431 25.053 1.00 61.66 101 ILE A CA 1
ATOM 786 C C . ILE A 1 101 ? -11.476 14.124 25.621 1.00 61.66 101 ILE A C 1
ATOM 788 O O . ILE A 1 101 ? -11.385 14.640 26.745 1.00 61.66 101 ILE A O 1
ATOM 792 N N . PRO A 1 102 ? -12.572 14.266 24.850 1.00 56.06 102 PRO A N 1
ATOM 793 C CA . PRO A 1 102 ? -13.790 14.761 25.422 1.00 56.06 102 PRO A CA 1
ATOM 794 C C . PRO A 1 102 ? -14.206 13.577 26.266 1.00 56.06 102 PRO A C 1
ATOM 796 O O . PRO A 1 102 ? -14.848 12.657 25.772 1.00 56.06 102 PRO A O 1
ATOM 799 N N . MET A 1 103 ? -13.703 13.540 27.507 1.00 58.38 103 MET A N 1
ATOM 800 C CA . MET A 1 103 ? -14.231 12.721 28.577 1.00 58.38 103 MET A CA 1
ATOM 801 C C . MET A 1 103 ? -15.712 12.949 28.436 1.00 58.38 103 MET A C 1
ATOM 803 O O . MET A 1 103 ? -16.173 14.072 28.674 1.00 58.38 103 MET A O 1
ATOM 807 N N . ARG A 1 104 ? -16.399 11.947 27.877 1.00 58.50 104 ARG A N 1
ATOM 808 C CA . ARG A 1 104 ? -17.835 11.952 27.693 1.00 58.50 104 ARG A CA 1
ATOM 809 C C . ARG A 1 104 ? -18.301 12.231 29.098 1.00 58.50 104 ARG A C 1
ATOM 811 O O . ARG A 1 104 ? -18.158 11.362 29.953 1.00 58.50 104 ARG A O 1
ATOM 818 N N . ARG A 1 105 ? -18.660 13.492 29.385 1.00 54.69 105 ARG A N 1
ATOM 819 C CA . ARG A 1 105 ? -19.134 13.868 30.707 1.00 54.69 105 ARG A CA 1
ATOM 820 C C . ARG A 1 105 ? -20.361 13.010 30.810 1.00 54.69 105 ARG A C 1
ATOM 822 O O . ARG A 1 105 ? -21.356 13.302 30.145 1.00 54.69 105 ARG A O 1
ATOM 829 N N . HIS A 1 106 ? -20.232 11.901 31.536 1.00 53.69 106 HIS A N 1
ATOM 830 C CA . HIS A 1 106 ? -21.370 11.135 31.971 1.00 53.69 106 HIS A CA 1
ATOM 831 C C . HIS A 1 106 ? -22.315 12.211 32.470 1.00 53.69 106 HIS A C 1
ATOM 833 O O . HIS A 1 106 ? -21.842 13.026 33.273 1.00 53.69 106 HIS A O 1
ATOM 839 N N . PRO A 1 107 ? -23.530 12.341 31.904 1.00 60.50 107 PRO A N 1
ATOM 840 C CA . PRO A 1 107 ? -24.465 13.342 32.371 1.00 60.50 107 PRO A CA 1
ATOM 841 C C . PRO A 1 107 ? -24.521 13.086 33.857 1.00 60.50 107 PRO A C 1
ATOM 843 O O . PRO A 1 107 ? -24.950 12.006 34.270 1.00 60.50 107 PRO A O 1
ATOM 846 N N . THR A 1 108 ? -23.902 13.986 34.626 1.00 57.44 108 THR A N 1
ATOM 847 C CA . THR A 1 108 ? -23.803 13.865 36.064 1.00 57.44 108 THR A CA 1
ATOM 848 C C . THR A 1 108 ? -25.252 13.771 36.417 1.00 57.44 108 THR A C 1
ATOM 850 O O . THR A 1 108 ? -26.005 14.714 36.162 1.00 57.44 108 THR A O 1
ATOM 853 N N . ARG A 1 109 ? -25.677 12.568 36.807 1.00 56.19 109 ARG A N 1
ATOM 854 C CA . ARG A 1 109 ? -27.045 12.316 37.192 1.00 56.19 109 ARG A CA 1
ATOM 855 C C . ARG A 1 109 ? -27.163 13.231 38.386 1.00 56.19 109 ARG A C 1
ATOM 857 O O . ARG A 1 109 ? -26.597 12.943 39.436 1.00 56.19 109 ARG A O 1
ATOM 864 N N . HIS A 1 110 ? -27.715 14.413 38.143 1.00 53.31 110 HIS A N 1
ATOM 865 C CA . HIS A 1 110 ? -27.869 15.465 39.119 1.00 53.31 110 HIS A CA 1
ATOM 866 C C . HIS A 1 110 ? -29.012 14.943 39.971 1.00 53.31 110 HIS A C 1
ATOM 868 O O . HIS A 1 110 ? -30.175 15.297 39.805 1.00 53.31 110 HIS A O 1
ATOM 874 N N . VAL A 1 111 ? -28.693 13.939 40.785 1.00 66.44 111 VAL A N 1
ATOM 875 C CA . VAL A 1 111 ? -29.530 13.509 41.875 1.00 66.44 111 VAL A CA 1
ATOM 876 C C . VAL A 1 111 ? -29.465 14.716 42.780 1.00 66.44 111 VAL A C 1
ATOM 878 O O . VAL A 1 111 ? -28.463 14.926 43.458 1.00 66.44 111 VAL A O 1
ATOM 881 N N . ASN A 1 112 ? -30.466 15.588 42.673 1.00 67.69 112 ASN A N 1
ATOM 882 C CA . ASN A 1 112 ? -30.677 16.614 43.674 1.00 67.69 112 ASN A CA 1
ATOM 883 C C . ASN A 1 112 ? -30.633 15.881 45.016 1.00 67.69 112 ASN A C 1
ATOM 885 O O . ASN A 1 112 ? -31.451 14.974 45.207 1.00 67.69 112 ASN A O 1
ATOM 889 N N . PRO A 1 113 ? -29.653 16.167 45.890 1.00 64.25 113 PRO A N 1
ATOM 890 C CA . PRO A 1 113 ? -29.625 15.544 47.193 1.00 64.25 113 PRO A CA 1
ATOM 891 C C . PRO A 1 113 ? -30.879 16.031 47.909 1.00 64.25 113 PRO A C 1
ATOM 893 O O . PRO A 1 113 ? -30.978 17.191 48.307 1.00 64.25 113 PRO A O 1
ATOM 896 N N . LEU A 1 114 ? -31.880 15.157 47.995 1.00 74.25 114 LEU A N 1
ATOM 897 C CA . LEU A 1 114 ? -32.999 15.370 48.892 1.00 74.25 114 LEU A CA 1
ATOM 898 C C . LEU A 1 114 ? -32.383 15.520 50.294 1.00 74.25 114 LEU A C 1
ATOM 900 O O . LEU A 1 114 ? -31.526 14.700 50.645 1.00 74.25 114 LEU A O 1
ATOM 904 N N . PRO A 1 115 ? -32.741 16.554 51.075 1.00 77.38 115 PRO A N 1
ATOM 905 C CA . PRO A 1 115 ? -32.206 16.710 52.419 1.00 77.38 115 PRO A CA 1
ATOM 906 C C . PRO A 1 115 ? -32.453 15.417 53.209 1.00 77.38 115 PRO A C 1
ATOM 908 O O . PRO A 1 115 ? -33.591 14.935 53.240 1.00 77.38 115 PRO A O 1
ATOM 911 N N . PRO A 1 116 ? -31.404 14.809 53.792 1.00 67.88 116 PRO A N 1
ATOM 912 C CA . PRO A 1 116 ? -31.562 13.564 54.520 1.00 67.88 116 PRO A CA 1
ATOM 913 C C . PRO A 1 116 ? -32.459 13.804 55.744 1.00 67.88 116 PRO A C 1
ATOM 915 O O . PRO A 1 116 ? -32.275 14.805 56.444 1.00 67.88 116 PRO A O 1
ATOM 918 N N . PRO A 1 117 ? -33.424 12.912 56.025 1.00 74.06 117 PRO A N 1
ATOM 919 C CA . PRO A 1 117 ? -34.197 12.987 57.253 1.00 74.06 117 PRO A CA 1
ATOM 920 C C . PRO A 1 117 ? -33.251 12.831 58.455 1.00 74.06 117 PRO A C 1
ATOM 922 O O . PRO A 1 117 ? -32.399 11.934 58.457 1.00 74.06 117 PRO A O 1
ATOM 925 N N . PRO A 1 118 ? -33.368 13.684 59.485 1.00 69.50 118 PRO A N 1
ATOM 926 C CA . PRO A 1 118 ? -32.618 13.495 60.714 1.00 69.50 118 PRO A CA 1
ATOM 927 C C . PRO A 1 118 ? -33.090 12.183 61.365 1.00 69.50 118 PRO A C 1
ATOM 929 O O . PRO A 1 118 ? -34.283 11.896 61.364 1.00 69.50 118 PRO A O 1
ATOM 932 N N . HIS A 1 119 ? -32.156 11.404 61.922 1.00 62.25 119 HIS A N 1
ATOM 933 C CA . HIS A 1 119 ? -32.366 10.293 62.877 1.00 62.25 119 HIS A CA 1
ATOM 934 C C . HIS A 1 119 ? -32.152 8.820 62.449 1.00 62.25 119 HIS A C 1
ATOM 936 O O . HIS A 1 119 ? -32.364 7.957 63.294 1.00 62.25 119 HIS A O 1
ATOM 942 N N . LEU A 1 120 ? -31.627 8.466 61.264 1.00 54.91 120 LEU A N 1
ATOM 943 C CA . LEU A 1 120 ? -31.389 7.039 60.910 1.00 54.91 120 LEU A CA 1
ATOM 944 C C . LEU A 1 120 ? -29.994 6.725 60.317 1.00 54.91 120 LEU A C 1
ATOM 946 O O . LEU A 1 120 ? -29.862 5.988 59.346 1.00 54.91 120 LEU A O 1
ATOM 950 N N . SER A 1 121 ? -28.923 7.255 60.917 1.00 57.94 121 SER A N 1
ATOM 951 C CA . SER A 1 121 ? -27.553 7.192 60.364 1.00 57.94 121 SER A CA 1
ATOM 952 C C . SER A 1 121 ? -26.686 5.984 60.775 1.00 57.94 121 SER A C 1
ATOM 954 O O . SER A 1 121 ? -25.466 6.094 60.690 1.00 57.94 121 SER A O 1
ATOM 956 N N . LEU A 1 122 ? -27.234 4.853 61.243 1.00 64.44 122 LEU A N 1
ATOM 957 C CA . LEU A 1 122 ? -26.390 3.823 61.892 1.00 64.44 122 LEU A CA 1
ATOM 958 C C . LEU A 1 122 ? -26.515 2.368 61.411 1.00 64.44 122 LEU A C 1
ATOM 960 O O . LEU A 1 122 ? -25.891 1.504 62.018 1.00 64.44 122 LEU A O 1
ATOM 964 N N . LEU A 1 123 ? -27.243 2.063 60.327 1.00 61.84 123 LEU A N 1
ATOM 965 C CA . LEU A 1 123 ? -27.399 0.657 59.898 1.00 61.84 123 LEU A CA 1
ATOM 966 C C . LEU A 1 123 ? -27.462 0.374 58.389 1.00 61.84 123 LEU A C 1
ATOM 968 O O . LEU A 1 123 ? -27.803 -0.742 58.001 1.00 61.84 123 LEU A O 1
ATOM 972 N N . THR A 1 124 ? -27.107 1.318 57.516 1.00 71.12 124 THR A N 1
ATOM 973 C CA . THR A 1 124 ? -27.002 1.012 56.080 1.00 71.12 124 THR A CA 1
ATOM 974 C C . THR A 1 124 ? -25.624 0.433 55.741 1.00 71.12 124 THR A C 1
ATOM 976 O O . THR A 1 124 ? -24.625 1.133 55.927 1.00 71.12 124 THR A O 1
ATOM 979 N N . PRO A 1 125 ? -25.542 -0.817 55.241 1.00 80.25 125 PRO A N 1
ATOM 980 C CA . PRO A 1 125 ? -24.290 -1.393 54.765 1.00 80.25 125 PRO A CA 1
ATOM 981 C C . PRO A 1 125 ? -23.717 -0.552 53.612 1.00 80.25 125 PRO A C 1
ATOM 983 O O . PRO A 1 125 ? -24.486 0.063 52.864 1.00 80.25 125 PRO A O 1
ATOM 986 N N . PRO A 1 126 ? -22.381 -0.499 53.461 1.00 82.06 126 PRO A N 1
ATOM 987 C CA . PRO A 1 126 ? -21.746 0.257 52.391 1.00 82.06 126 PRO A CA 1
ATOM 988 C C . PRO A 1 126 ? -22.300 -0.194 51.030 1.00 82.06 126 PRO A C 1
ATOM 990 O O . PRO A 1 126 ? -22.469 -1.400 50.817 1.00 82.06 126 PRO A O 1
ATOM 993 N N . PRO A 1 127 ? -22.606 0.745 50.115 1.00 79.31 127 PRO A N 1
ATOM 994 C CA . PRO A 1 127 ? -23.121 0.396 48.802 1.00 79.31 127 PRO A CA 1
ATOM 995 C C . PRO A 1 127 ? -22.129 -0.538 48.093 1.00 79.31 127 PRO A C 1
ATOM 997 O O . PRO A 1 127 ? -20.916 -0.322 48.190 1.00 79.31 127 PRO A O 1
ATOM 1000 N N . PRO A 1 128 ? -22.615 -1.581 47.398 1.00 80.06 128 PRO A N 1
ATOM 1001 C CA . PRO A 1 128 ? -21.753 -2.498 46.673 1.00 80.06 128 PRO A CA 1
ATOM 1002 C C . PRO A 1 128 ? -20.934 -1.699 45.660 1.00 80.06 128 PRO A C 1
ATOM 1004 O O . PRO A 1 128 ? -21.490 -0.974 44.834 1.00 80.06 128 PRO A O 1
ATOM 1007 N N . LEU A 1 129 ? -19.608 -1.806 45.766 1.00 80.06 129 LEU A N 1
ATOM 1008 C CA . LEU A 1 129 ? -18.673 -1.217 44.816 1.00 80.06 129 LEU A CA 1
ATOM 1009 C C . LEU A 1 129 ? -19.077 -1.687 43.416 1.00 80.06 129 LEU A C 1
ATOM 1011 O O . LEU A 1 129 ? -19.014 -2.882 43.122 1.00 80.06 129 LEU A O 1
ATOM 1015 N N . LEU A 1 130 ? -19.551 -0.753 42.587 1.00 72.50 130 LEU A N 1
ATOM 1016 C CA . LEU A 1 130 ? -19.922 -1.034 41.204 1.00 72.50 130 LEU A CA 1
ATOM 1017 C C . LEU A 1 130 ? -18.744 -1.744 40.516 1.00 72.50 130 LEU A C 1
ATOM 1019 O O . LEU A 1 130 ? -17.604 -1.278 40.627 1.00 72.50 130 LEU A O 1
ATOM 1023 N N . PRO A 1 131 ? -18.986 -2.885 39.848 1.00 71.88 131 PRO A N 1
ATOM 1024 C CA . PRO A 1 131 ? -17.928 -3.654 39.222 1.00 71.88 131 PRO A CA 1
ATOM 1025 C C . PRO A 1 131 ? -17.233 -2.800 38.161 1.00 71.88 131 PRO A C 1
ATOM 1027 O O . PRO A 1 131 ? -17.870 -2.105 37.373 1.00 71.88 131 PRO A O 1
ATOM 1030 N N . SER A 1 132 ? -15.907 -2.889 38.120 1.00 71.19 132 SER A N 1
ATOM 1031 C CA . SER A 1 132 ? -15.000 -2.169 37.215 1.00 71.19 132 SER A CA 1
ATOM 1032 C C . SER A 1 132 ? -15.188 -2.479 35.718 1.00 71.19 132 SER A C 1
ATOM 1034 O O . SER A 1 132 ? -14.339 -2.132 34.897 1.00 71.19 132 SER A O 1
ATOM 1036 N N . THR A 1 133 ? -16.290 -3.127 35.342 1.00 75.25 133 THR A N 1
ATOM 1037 C CA . THR A 1 133 ? -16.602 -3.565 33.982 1.00 75.25 133 THR A CA 1
ATOM 1038 C C . THR A 1 133 ? -16.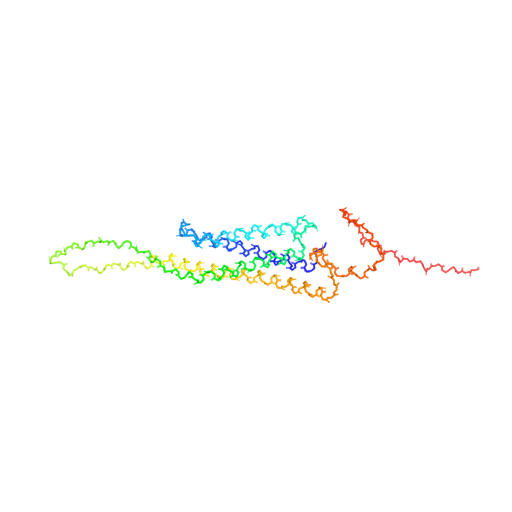961 -2.412 33.048 1.00 75.25 133 THR A C 1
ATOM 1040 O O . THR A 1 133 ? -16.751 -2.548 31.847 1.00 75.25 133 THR A O 1
ATOM 1043 N N . GLU A 1 134 ? -17.423 -1.271 33.571 1.00 73.56 134 GLU A N 1
ATOM 1044 C CA . GLU A 1 134 ? -17.872 -0.118 32.767 1.00 73.56 134 GLU A CA 1
ATOM 1045 C C . GLU A 1 134 ? -16.740 0.521 31.932 1.00 73.56 134 GLU A C 1
ATOM 1047 O O . GLU A 1 134 ? -16.986 1.063 30.861 1.00 73.56 134 GLU A O 1
ATOM 1052 N N . PHE A 1 135 ? -15.474 0.353 32.337 1.00 75.75 135 PHE A N 1
ATOM 1053 C CA . PHE A 1 135 ? -14.308 0.887 31.610 1.00 75.75 135 PHE A CA 1
ATOM 1054 C C . PHE A 1 135 ? -13.649 -0.114 30.646 1.00 75.75 135 PHE A C 1
ATOM 1056 O O . PHE A 1 135 ? -12.576 0.154 30.092 1.00 75.75 135 PHE A O 1
ATOM 1063 N N . THR A 1 136 ? -14.237 -1.298 30.452 1.00 81.69 136 THR A N 1
ATOM 1064 C CA . THR A 1 136 ? -13.628 -2.351 29.618 1.00 81.69 136 THR A CA 1
ATOM 1065 C C . THR A 1 136 ? -13.613 -1.955 28.140 1.00 81.69 136 THR A C 1
ATOM 1067 O O . THR A 1 136 ? -12.599 -2.148 27.458 1.00 81.69 136 THR A O 1
ATOM 1070 N N . ASP A 1 137 ? -14.691 -1.331 27.668 1.00 81.75 137 ASP A N 1
ATOM 1071 C CA . ASP A 1 137 ? -14.859 -0.958 26.262 1.00 81.75 137 ASP A CA 1
ATOM 1072 C C . ASP A 1 137 ? -13.883 0.150 25.850 1.00 81.75 137 ASP A C 1
ATOM 1074 O O . ASP A 1 137 ? -13.191 0.021 24.837 1.00 81.75 137 ASP A O 1
ATOM 1078 N N . GLU A 1 138 ? -13.710 1.176 26.687 1.00 82.12 138 GLU A N 1
ATOM 1079 C CA . GLU A 1 138 ? -12.765 2.277 26.448 1.00 82.12 138 GLU A CA 1
ATOM 1080 C C . GLU A 1 138 ? -11.315 1.783 26.358 1.00 82.12 138 GLU A C 1
ATOM 1082 O O . GLU A 1 138 ? -10.529 2.214 25.506 1.00 82.12 138 GLU A O 1
ATOM 1087 N N . ARG A 1 139 ? -10.951 0.810 27.202 1.00 84.31 139 ARG A N 1
ATOM 1088 C CA . ARG A 1 139 ? -9.624 0.187 27.167 1.00 84.31 139 ARG A CA 1
ATOM 1089 C C . ARG A 1 139 ? -9.388 -0.570 25.866 1.00 84.31 139 ARG A C 1
ATOM 1091 O O . ARG A 1 139 ? -8.276 -0.526 25.336 1.00 84.31 139 ARG A O 1
ATOM 1098 N N . SER A 1 140 ? -10.399 -1.281 25.369 1.00 86.00 140 SER A N 1
ATOM 1099 C CA . SER A 1 140 ? -10.308 -1.996 24.092 1.00 86.00 140 SER A CA 1
ATOM 1100 C C . SER A 1 140 ? -10.172 -1.022 22.917 1.00 86.00 140 SER A C 1
ATOM 1102 O O . SER A 1 140 ? -9.332 -1.228 22.042 1.00 86.00 140 SER A O 1
ATOM 1104 N N . TRP A 1 141 ? -10.887 0.103 22.963 1.00 84.19 141 TRP A N 1
ATOM 1105 C CA . TRP A 1 141 ? -10.817 1.157 21.957 1.00 84.19 141 TRP A CA 1
ATOM 1106 C C . TRP A 1 141 ? -9.423 1.792 21.867 1.00 84.19 141 TRP A C 1
ATOM 1108 O O . TRP A 1 141 ? -8.846 1.856 20.779 1.00 84.19 141 TRP A O 1
ATOM 1118 N N . CYS A 1 142 ? -8.814 2.153 23.003 1.00 85.50 142 CYS A N 1
ATOM 1119 C CA . CYS A 1 142 ? -7.441 2.674 23.035 1.00 85.50 142 CYS A CA 1
ATOM 1120 C C . CYS A 1 142 ? -6.426 1.688 22.434 1.00 85.50 142 CYS A C 1
ATOM 1122 O O . CYS A 1 142 ? -5.520 2.094 21.703 1.00 85.50 142 CYS A O 1
ATOM 1124 N N . LYS A 1 143 ? -6.590 0.383 22.695 1.00 87.06 143 LYS A N 1
ATOM 1125 C CA . LYS A 1 143 ? -5.743 -0.661 22.095 1.00 87.06 143 LYS A CA 1
ATOM 1126 C C . LYS A 1 143 ? -5.920 -0.729 20.577 1.00 87.06 143 LYS A C 1
ATOM 1128 O O . LYS A 1 143 ? -4.921 -0.822 19.865 1.00 87.06 143 LYS A O 1
ATOM 1133 N N . HIS A 1 144 ? -7.152 -0.643 20.074 1.00 86.12 144 HIS A N 1
ATOM 1134 C CA . HIS A 1 144 ? -7.424 -0.640 18.633 1.00 86.12 144 HIS A CA 1
ATOM 1135 C C . HIS A 1 144 ? -6.859 0.599 17.935 1.00 86.12 144 HIS A C 1
ATOM 1137 O O . HIS A 1 144 ? -6.278 0.470 16.861 1.00 86.12 144 HIS A O 1
ATOM 1143 N N . LEU A 1 145 ? -6.930 1.779 18.556 1.00 85.81 145 LEU A N 1
ATOM 1144 C CA . LEU A 1 145 ? -6.289 2.986 18.026 1.00 85.81 145 LEU A CA 1
ATOM 1145 C C . LEU A 1 145 ? -4.767 2.872 17.972 1.00 85.81 145 LEU A C 1
ATOM 1147 O O . LEU A 1 145 ? -4.143 3.262 16.983 1.00 85.81 145 LEU A O 1
ATOM 1151 N N . GLN A 1 146 ? -4.155 2.329 19.025 1.00 88.81 146 GLN A N 1
ATOM 1152 C CA . GLN A 1 146 ? -2.714 2.107 19.044 1.00 88.81 146 GLN A CA 1
ATOM 1153 C C . GLN A 1 146 ? -2.292 1.106 17.961 1.00 88.81 146 GLN A C 1
ATOM 1155 O O . GLN A 1 146 ? -1.293 1.340 17.278 1.00 88.81 146 GLN A O 1
ATOM 1160 N N . ALA A 1 147 ? -3.069 0.037 17.767 1.00 88.50 147 ALA A N 1
ATOM 1161 C CA . ALA A 1 147 ? -2.859 -0.916 16.684 1.00 88.50 147 ALA A CA 1
ATOM 1162 C C . ALA A 1 147 ? -3.016 -0.245 15.312 1.00 88.50 147 ALA A C 1
ATOM 1164 O O . ALA A 1 147 ? -2.139 -0.364 14.464 1.00 88.50 147 ALA A O 1
ATOM 1165 N N . LEU A 1 148 ? -4.077 0.535 15.094 1.00 86.75 148 LEU A N 1
ATOM 1166 C CA . LEU A 1 148 ? -4.285 1.263 13.842 1.00 86.75 148 LEU A CA 1
ATOM 1167 C C . LEU A 1 148 ? -3.074 2.148 13.507 1.00 86.75 148 LEU A C 1
ATOM 1169 O O . LEU A 1 148 ? -2.587 2.136 12.378 1.00 86.75 148 LEU A O 1
ATOM 1173 N N . LYS A 1 149 ? -2.530 2.855 14.504 1.00 86.50 149 LYS A N 1
ATOM 1174 C CA . LYS A 1 149 ? -1.338 3.693 14.339 1.00 86.50 149 LYS A CA 1
ATOM 1175 C C . LYS A 1 149 ? -0.100 2.887 13.930 1.00 86.50 149 LYS A C 1
ATOM 1177 O O . LYS A 1 149 ? 0.651 3.344 13.068 1.00 86.50 149 LYS A O 1
ATOM 1182 N N . SER A 1 150 ? 0.126 1.710 14.517 1.00 89.19 150 SER A N 1
ATOM 1183 C CA . SER A 1 150 ? 1.266 0.864 14.141 1.00 89.19 150 SER A CA 1
ATOM 1184 C C . SER A 1 150 ? 1.099 0.250 12.750 1.00 89.19 150 SER A C 1
ATOM 1186 O O . SER A 1 150 ? 2.067 0.200 11.996 1.00 89.19 150 SER A O 1
ATOM 1188 N N . PHE A 1 151 ? -0.114 -0.137 12.352 1.00 87.44 151 PHE A N 1
ATOM 1189 C CA . PHE A 1 151 ? -0.365 -0.673 11.011 1.00 87.44 151 PHE A CA 1
ATOM 1190 C C . PHE A 1 151 ? -0.184 0.368 9.905 1.00 87.44 151 PHE A C 1
ATOM 1192 O O . PHE A 1 151 ? 0.396 0.049 8.870 1.00 87.44 151 PHE A O 1
ATOM 1199 N N . VAL A 1 152 ? -0.580 1.623 10.134 1.00 86.06 152 VAL A N 1
ATOM 1200 C CA . VAL A 1 152 ? -0.280 2.723 9.198 1.00 86.06 152 VAL A CA 1
ATOM 1201 C C . VAL A 1 152 ? 1.233 2.897 9.024 1.00 86.06 152 VAL A C 1
ATOM 1203 O O . VAL A 1 152 ? 1.709 3.150 7.918 1.00 86.06 152 VAL A O 1
ATOM 1206 N N . TRP A 1 153 ? 2.008 2.716 10.097 1.00 88.50 153 TRP A N 1
ATOM 1207 C CA . TRP A 1 153 ? 3.468 2.762 10.025 1.00 88.50 153 TRP A CA 1
ATOM 1208 C C . TRP A 1 153 ? 4.046 1.592 9.220 1.00 88.50 153 TRP A C 1
ATOM 1210 O O . TRP A 1 153 ? 4.931 1.794 8.391 1.00 88.50 153 TRP A O 1
ATOM 1220 N N . ILE A 1 154 ? 3.510 0.383 9.402 1.00 87.81 154 ILE A N 1
ATOM 1221 C CA . ILE A 1 154 ? 3.898 -0.798 8.619 1.00 87.81 154 ILE A CA 1
ATOM 1222 C C . ILE A 1 154 ? 3.599 -0.582 7.127 1.00 87.81 154 ILE A C 1
ATOM 1224 O O . ILE A 1 154 ? 4.466 -0.836 6.292 1.00 87.81 154 ILE A O 1
ATOM 1228 N N . GLU A 1 155 ? 2.421 -0.055 6.782 1.00 86.56 155 GLU A N 1
ATOM 1229 C CA . GLU A 1 155 ? 2.036 0.247 5.397 1.00 86.56 155 GLU A CA 1
ATOM 1230 C C . GLU A 1 155 ? 2.991 1.264 4.750 1.00 86.56 155 GLU A C 1
ATOM 1232 O O . GLU A 1 155 ? 3.434 1.076 3.611 1.00 86.56 155 GLU A O 1
ATOM 1237 N N . PHE A 1 156 ? 3.378 2.304 5.497 1.00 89.25 156 PHE A N 1
ATOM 1238 C CA . PHE A 1 156 ? 4.398 3.262 5.071 1.00 89.25 156 PHE A CA 1
ATOM 1239 C C . PHE A 1 156 ? 5.752 2.586 4.826 1.00 89.25 156 PHE A C 1
ATOM 1241 O O . PHE A 1 156 ? 6.336 2.772 3.760 1.00 89.25 156 PHE A O 1
ATOM 1248 N N . VAL A 1 157 ? 6.241 1.779 5.772 1.00 90.25 157 VAL A N 1
ATOM 1249 C CA . VAL A 1 157 ? 7.543 1.105 5.657 1.00 90.25 157 VAL A CA 1
ATOM 1250 C C . VAL A 1 157 ? 7.569 0.152 4.466 1.00 90.25 157 VAL A C 1
ATOM 1252 O O . VAL A 1 157 ? 8.536 0.170 3.706 1.00 90.25 157 VAL A O 1
ATOM 1255 N N . ILE A 1 158 ? 6.509 -0.632 4.250 1.00 87.62 158 ILE A N 1
ATOM 1256 C CA . ILE A 1 158 ? 6.402 -1.530 3.093 1.00 87.62 158 ILE A CA 1
ATOM 1257 C C . ILE A 1 158 ? 6.408 -0.717 1.791 1.00 87.62 158 ILE A C 1
ATOM 1259 O O . ILE A 1 158 ? 7.191 -1.020 0.890 1.00 87.62 158 ILE A O 1
ATOM 1263 N N . SER A 1 159 ? 5.599 0.345 1.706 1.00 86.56 159 SER A N 1
ATOM 1264 C CA . SER A 1 159 ? 5.538 1.219 0.523 1.00 86.56 159 SER A CA 1
ATOM 1265 C C . SER A 1 159 ? 6.895 1.845 0.207 1.00 86.56 159 SER A C 1
ATOM 1267 O O . SER A 1 159 ? 7.362 1.809 -0.932 1.00 86.56 159 SER A O 1
ATOM 1269 N N . PHE A 1 160 ? 7.549 2.396 1.229 1.00 89.25 160 PHE A N 1
ATOM 1270 C CA . PHE A 1 160 ? 8.845 3.047 1.110 1.00 89.25 160 PHE A CA 1
ATOM 1271 C C . PHE A 1 160 ? 9.942 2.055 0.721 1.00 89.25 160 PHE A C 1
ATOM 1273 O O . PHE A 1 160 ? 10.772 2.363 -0.131 1.00 89.25 160 PHE A O 1
ATOM 1280 N N . LEU A 1 161 ? 9.932 0.847 1.284 1.00 89.75 161 LEU A N 1
ATOM 1281 C CA . LEU A 1 161 ? 10.900 -0.196 0.960 1.00 89.75 161 LEU A CA 1
ATOM 1282 C C . LEU A 1 161 ? 10.738 -0.679 -0.488 1.00 89.75 161 LEU A C 1
ATOM 1284 O O . LEU A 1 161 ? 11.735 -0.793 -1.202 1.00 89.75 161 LEU A O 1
ATOM 1288 N N . ILE A 1 162 ? 9.502 -0.893 -0.957 1.00 88.00 162 ILE A N 1
ATOM 1289 C CA . ILE A 1 162 ? 9.223 -1.228 -2.364 1.00 88.00 162 ILE A CA 1
ATOM 1290 C C . ILE A 1 162 ? 9.722 -0.107 -3.283 1.00 88.00 162 ILE A C 1
ATOM 1292 O O . ILE A 1 162 ? 10.417 -0.380 -4.267 1.00 88.00 162 ILE A O 1
ATOM 1296 N N . PHE A 1 163 ? 9.422 1.150 -2.947 1.00 90.19 163 PHE A N 1
ATOM 1297 C CA . PHE A 1 163 ? 9.892 2.317 -3.689 1.00 90.19 163 PHE A CA 1
ATOM 1298 C C . PHE A 1 163 ? 11.425 2.386 -3.731 1.00 90.19 163 PHE A C 1
ATOM 1300 O O . PHE A 1 163 ? 12.000 2.469 -4.815 1.00 90.19 163 PHE A O 1
ATOM 1307 N N . ALA A 1 164 ? 12.099 2.274 -2.585 1.00 91.44 164 ALA A N 1
ATOM 1308 C CA . ALA A 1 164 ? 13.551 2.374 -2.470 1.00 91.44 164 ALA A CA 1
ATOM 1309 C C . ALA A 1 164 ? 14.277 1.249 -3.222 1.00 91.44 164 ALA A C 1
ATOM 1311 O O . ALA A 1 164 ? 15.246 1.515 -3.935 1.00 91.44 164 ALA A O 1
ATOM 1312 N N . ILE A 1 165 ? 13.802 0.002 -3.122 1.00 89.50 165 ILE A N 1
ATOM 1313 C CA . ILE A 1 165 ? 14.371 -1.129 -3.869 1.00 89.50 165 ILE A CA 1
ATOM 1314 C C . ILE A 1 165 ? 14.184 -0.923 -5.374 1.00 89.50 165 ILE A C 1
ATOM 1316 O O . ILE A 1 165 ? 15.139 -1.092 -6.136 1.00 89.50 165 ILE A O 1
ATOM 1320 N N . THR A 1 166 ? 12.987 -0.516 -5.806 1.00 87.81 166 THR A N 1
ATOM 1321 C CA . THR A 1 166 ? 12.687 -0.283 -7.227 1.00 87.81 166 THR A CA 1
ATOM 1322 C C . THR A 1 166 ? 13.526 0.864 -7.787 1.00 87.81 166 THR A C 1
ATOM 1324 O O . THR A 1 166 ? 14.118 0.734 -8.858 1.00 87.81 166 THR A O 1
ATOM 1327 N N . LEU A 1 167 ? 13.644 1.962 -7.039 1.00 91.44 167 LEU A N 1
ATOM 1328 C CA . LEU A 1 167 ? 14.453 3.118 -7.404 1.00 91.44 167 LEU A CA 1
ATOM 1329 C C . LEU A 1 167 ? 15.940 2.757 -7.477 1.00 91.44 167 LEU A C 1
ATOM 1331 O O . LEU A 1 167 ? 16.589 3.040 -8.482 1.00 91.44 167 LEU A O 1
ATOM 1335 N N . ARG A 1 168 ? 16.480 2.072 -6.460 1.00 93.31 168 ARG A N 1
ATOM 1336 C CA . ARG A 1 168 ? 17.879 1.618 -6.447 1.00 93.31 168 ARG A CA 1
ATOM 1337 C C . ARG A 1 168 ? 18.174 0.708 -7.633 1.00 93.31 168 ARG A C 1
ATOM 1339 O O . ARG A 1 168 ? 19.219 0.856 -8.269 1.00 93.31 168 ARG A O 1
ATOM 1346 N N . TYR A 1 169 ? 17.265 -0.213 -7.945 1.00 88.94 169 TYR A N 1
ATOM 1347 C CA . TYR A 1 169 ? 17.395 -1.092 -9.101 1.00 88.94 169 TYR A CA 1
ATOM 1348 C C . TYR A 1 169 ? 17.412 -0.296 -10.411 1.00 88.94 169 TYR A C 1
ATOM 1350 O O . TYR A 1 169 ? 18.318 -0.483 -11.222 1.00 88.94 169 TYR A O 1
ATOM 1358 N N . ALA A 1 170 ? 16.477 0.642 -10.587 1.00 90.06 170 ALA A N 1
ATOM 1359 C CA . ALA A 1 170 ? 16.405 1.491 -11.773 1.00 90.06 170 ALA A CA 1
ATOM 1360 C C . ALA A 1 170 ? 17.672 2.341 -11.959 1.00 90.06 170 ALA A C 1
ATOM 1362 O O . ALA A 1 170 ? 18.231 2.367 -13.055 1.00 90.06 170 ALA A O 1
ATOM 1363 N N . ILE A 1 171 ? 18.176 2.968 -10.889 1.00 93.62 171 ILE A N 1
ATOM 1364 C CA . ILE A 1 171 ? 19.421 3.751 -10.921 1.00 93.62 171 ILE A CA 1
ATOM 1365 C C . ILE A 1 171 ? 20.603 2.855 -11.297 1.00 93.62 171 ILE A C 1
ATOM 1367 O O . ILE A 1 171 ? 21.373 3.207 -12.184 1.00 93.62 171 ILE A O 1
ATOM 1371 N N . THR A 1 172 ? 20.720 1.674 -10.683 1.00 92.88 172 THR A N 1
ATOM 1372 C CA . THR A 1 172 ? 21.825 0.734 -10.948 1.00 92.88 172 THR A CA 1
ATOM 1373 C C . THR A 1 172 ? 21.839 0.257 -12.402 1.00 92.88 172 THR A C 1
ATOM 1375 O O . THR A 1 172 ? 22.897 0.056 -12.988 1.00 92.88 172 THR A O 1
ATOM 1378 N N . GLN A 1 173 ? 20.672 0.054 -13.006 1.00 90.62 173 GLN A N 1
ATOM 1379 C CA . GLN A 1 173 ? 20.572 -0.365 -14.406 1.00 90.62 173 GLN A CA 1
ATOM 1380 C C . GLN A 1 173 ? 20.822 0.806 -15.363 1.00 90.62 173 GLN A C 1
ATOM 1382 O O . GLN A 1 173 ? 21.477 0.633 -16.391 1.00 90.62 173 GLN A O 1
ATOM 1387 N N . HIS A 1 174 ? 20.384 2.011 -14.992 1.00 89.62 174 HIS A N 1
ATOM 1388 C CA . HIS A 1 174 ? 20.665 3.224 -15.750 1.00 89.62 174 HIS A CA 1
ATOM 1389 C C . HIS A 1 174 ? 22.165 3.544 -15.793 1.00 89.62 174 HIS A C 1
ATOM 1391 O O . HIS A 1 174 ? 22.695 3.823 -16.867 1.00 89.62 174 HIS A O 1
ATOM 1397 N N . THR A 1 175 ? 22.877 3.440 -14.664 1.00 94.44 175 THR A N 1
ATOM 1398 C CA . THR A 1 175 ? 24.333 3.671 -14.613 1.00 94.44 175 THR A CA 1
ATOM 1399 C C . THR A 1 175 ? 25.130 2.625 -15.392 1.00 94.44 175 THR A C 1
ATOM 1401 O O . THR A 1 175 ? 26.234 2.914 -15.840 1.00 94.44 175 THR A O 1
ATOM 1404 N N . ARG A 1 176 ? 24.558 1.437 -15.623 1.00 92.44 176 ARG A N 1
ATOM 1405 C CA . ARG A 1 176 ? 25.126 0.39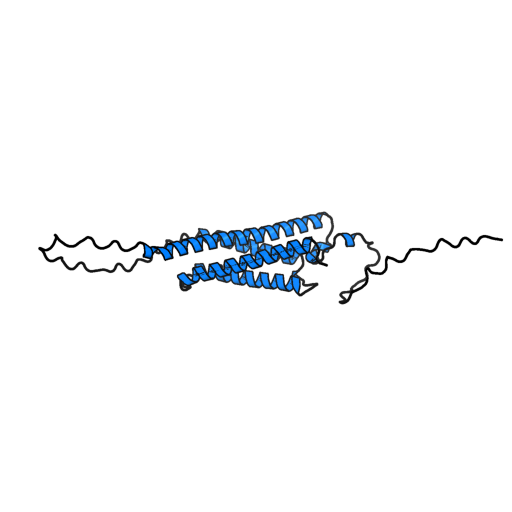1 -16.490 1.00 92.44 176 ARG A CA 1
ATOM 1406 C C . ARG A 1 176 ? 24.836 0.592 -17.984 1.00 92.44 176 ARG A C 1
ATOM 1408 O O . ARG A 1 176 ? 25.235 -0.241 -18.787 1.00 92.44 176 ARG A O 1
ATOM 1415 N N . GLY A 1 177 ? 24.141 1.665 -18.369 1.00 92.31 177 GLY A N 1
ATOM 1416 C CA . GLY A 1 177 ? 23.834 1.985 -19.768 1.00 92.31 177 GLY A CA 1
ATOM 1417 C C . GLY A 1 177 ? 22.562 1.331 -20.322 1.00 92.31 177 GLY A C 1
ATOM 1418 O O . GLY A 1 177 ? 22.214 1.563 -21.482 1.00 92.31 177 GLY A O 1
ATOM 1419 N N . TYR A 1 178 ? 21.809 0.575 -19.516 1.00 88.12 178 TYR A N 1
ATOM 1420 C CA . TYR A 1 178 ? 20.570 -0.077 -19.951 1.00 88.12 178 TYR A CA 1
ATOM 1421 C C . TYR A 1 178 ? 19.388 0.899 -19.955 1.00 88.12 178 TYR A C 1
ATOM 1423 O O . TYR A 1 178 ? 18.513 0.864 -19.091 1.00 88.12 178 TYR A O 1
ATOM 1431 N N . LYS A 1 179 ? 19.321 1.772 -20.965 1.00 85.56 179 LYS A N 1
ATOM 1432 C CA . LYS A 1 179 ? 18.228 2.756 -21.107 1.00 85.56 179 LYS A CA 1
ATOM 1433 C C . LYS A 1 179 ? 16.859 2.116 -21.388 1.00 85.56 179 LYS A C 1
ATOM 1435 O O . LYS A 1 179 ? 15.831 2.722 -21.097 1.00 85.56 179 LYS A O 1
ATOM 1440 N N . HIS A 1 180 ? 16.836 0.880 -21.896 1.00 84.44 180 HIS A N 1
ATOM 1441 C CA . HIS A 1 180 ? 15.601 0.155 -22.219 1.00 84.44 180 HIS A CA 1
ATOM 1442 C C . HIS A 1 180 ? 14.804 -0.303 -20.982 1.00 84.44 180 HIS A C 1
ATOM 1444 O O . HIS A 1 180 ? 13.652 -0.713 -21.109 1.00 84.44 180 HIS A O 1
ATOM 1450 N N . ILE A 1 181 ? 15.366 -0.198 -19.771 1.00 83.19 181 ILE A N 1
ATOM 1451 C CA . ILE A 1 181 ? 14.643 -0.545 -18.540 1.00 83.19 181 ILE A CA 1
ATOM 1452 C C . ILE A 1 181 ? 13.374 0.294 -18.337 1.00 83.19 181 ILE A C 1
ATOM 1454 O O . ILE A 1 181 ? 12.410 -0.160 -17.727 1.00 83.19 181 ILE A O 1
ATOM 1458 N N . PHE A 1 182 ? 13.351 1.517 -18.864 1.00 84.81 182 PHE A N 1
ATOM 1459 C CA . PHE A 1 182 ? 12.212 2.415 -18.714 1.00 84.81 182 PHE A CA 1
ATOM 1460 C C . PHE A 1 182 ? 11.082 2.138 -19.708 1.00 84.81 182 PHE A C 1
ATOM 1462 O O . PHE A 1 182 ? 9.934 2.496 -19.442 1.00 84.81 182 PHE A O 1
ATOM 1469 N N . SER A 1 183 ? 11.382 1.488 -20.835 1.00 82.75 183 SER A N 1
ATOM 1470 C CA . SER A 1 183 ? 10.388 1.148 -21.856 1.00 82.75 183 SER A CA 1
ATOM 1471 C C . SER A 1 183 ? 9.748 -0.224 -21.636 1.00 82.75 183 SER A C 1
ATOM 1473 O O . SER A 1 183 ? 8.657 -0.464 -22.155 1.00 82.75 183 SER A O 1
ATOM 1475 N N . VAL A 1 184 ? 10.380 -1.099 -20.846 1.00 83.00 184 VAL A N 1
ATOM 1476 C CA . VAL A 1 184 ? 9.960 -2.494 -20.639 1.00 83.00 184 VAL A CA 1
ATOM 1477 C C . VAL A 1 184 ? 9.453 -2.725 -19.208 1.00 83.00 184 VAL A C 1
ATOM 1479 O O . VAL A 1 184 ? 9.907 -2.107 -18.248 1.00 83.00 184 VAL A O 1
ATOM 1482 N N . SER A 1 185 ? 8.488 -3.635 -19.052 1.00 81.19 185 SER A N 1
ATOM 1483 C CA . SER A 1 185 ? 7.985 -4.065 -17.741 1.00 81.19 185 SER A CA 1
ATOM 1484 C C . SER A 1 185 ? 9.047 -4.833 -16.946 1.00 81.19 185 SER A C 1
ATOM 1486 O O . SER A 1 185 ? 9.632 -5.797 -17.448 1.00 81.19 185 SER A O 1
ATOM 1488 N N . LEU A 1 186 ? 9.235 -4.473 -15.672 1.00 78.00 186 LEU A N 1
ATOM 1489 C CA . LEU A 1 186 ? 10.203 -5.110 -14.761 1.00 78.00 186 LEU A CA 1
ATOM 1490 C C . LEU A 1 186 ? 9.993 -6.623 -14.610 1.00 78.00 186 LEU A C 1
ATOM 1492 O O . LEU A 1 186 ? 10.958 -7.365 -14.458 1.00 78.00 186 LEU A O 1
ATOM 1496 N N . VAL A 1 187 ? 8.746 -7.101 -14.691 1.00 77.31 187 VAL A N 1
ATOM 1497 C CA . VAL A 1 187 ? 8.416 -8.533 -14.544 1.00 77.31 187 VAL A CA 1
ATOM 1498 C C . VAL A 1 187 ? 9.040 -9.372 -15.666 1.00 77.31 187 VAL A C 1
ATOM 1500 O O . VAL A 1 187 ? 9.359 -10.547 -15.473 1.00 77.31 187 VAL A O 1
ATOM 1503 N N . ARG A 1 188 ? 9.245 -8.760 -16.837 1.00 74.81 188 ARG A N 1
ATOM 1504 C CA . ARG A 1 188 ? 9.746 -9.407 -18.056 1.00 74.81 188 ARG A CA 1
ATOM 1505 C C . ARG A 1 188 ? 11.156 -8.978 -18.432 1.00 74.81 188 ARG A C 1
ATOM 1507 O O . ARG A 1 188 ? 11.692 -9.495 -19.408 1.00 74.81 188 ARG A O 1
ATOM 1514 N N . TYR A 1 189 ? 11.742 -8.052 -17.680 1.00 78.06 189 TYR A N 1
ATOM 1515 C CA . TYR A 1 189 ? 13.087 -7.570 -17.938 1.00 78.06 189 TYR A CA 1
ATOM 1516 C C . TYR A 1 189 ? 14.079 -8.737 -17.866 1.00 78.06 189 TYR A C 1
ATOM 1518 O O . TYR A 1 189 ? 14.224 -9.387 -16.828 1.00 78.06 189 TYR A O 1
ATOM 1526 N N . ARG A 1 190 ? 14.738 -9.016 -18.992 1.00 78.31 190 ARG A N 1
ATOM 1527 C CA . ARG A 1 190 ? 15.788 -10.027 -19.115 1.00 78.31 190 ARG A CA 1
ATOM 1528 C C . ARG A 1 190 ? 17.072 -9.331 -19.560 1.00 78.31 190 ARG A C 1
ATOM 1530 O O . ARG A 1 190 ? 17.179 -8.994 -20.736 1.00 78.31 190 ARG A O 1
ATOM 1537 N N . PRO A 1 191 ? 18.036 -9.112 -18.652 1.00 74.12 191 PRO A N 1
ATOM 1538 C CA . PRO A 1 191 ? 19.265 -8.398 -18.996 1.00 74.12 191 PRO A CA 1
ATOM 1539 C C . PRO A 1 191 ? 20.105 -9.142 -20.050 1.00 74.12 191 PRO A C 1
ATOM 1541 O O . PRO A 1 191 ? 20.796 -8.509 -20.839 1.00 74.12 191 PRO A O 1
ATOM 1544 N N . GLU A 1 192 ? 19.997 -10.473 -20.108 1.00 76.31 192 GLU A N 1
ATOM 1545 C CA . GLU A 1 192 ? 20.791 -11.352 -20.982 1.00 76.31 192 GLU A CA 1
ATOM 1546 C C . GLU A 1 192 ? 20.520 -11.154 -22.481 1.00 76.31 192 GLU A C 1
ATOM 1548 O O . GLU A 1 192 ? 21.414 -11.338 -23.301 1.00 76.31 192 GLU A O 1
ATOM 1553 N N . LEU A 1 193 ? 19.314 -10.717 -22.857 1.00 68.25 193 LEU A N 1
ATOM 1554 C CA . LEU A 1 193 ? 18.940 -10.526 -24.263 1.00 68.25 193 LEU A CA 1
ATOM 1555 C C . LEU A 1 193 ? 19.581 -9.282 -24.895 1.00 68.25 193 LEU A C 1
ATOM 1557 O O . LEU A 1 193 ? 19.633 -9.178 -26.115 1.00 68.25 193 LEU A O 1
ATOM 1561 N N . SER A 1 194 ? 20.101 -8.351 -24.089 1.00 62.34 194 SER A N 1
ATOM 1562 C CA . SER A 1 194 ? 20.636 -7.081 -24.592 1.00 62.34 194 SER A CA 1
ATOM 1563 C C . SER A 1 194 ? 22.025 -7.206 -25.241 1.00 62.34 194 SER A C 1
ATOM 1565 O O . SER A 1 194 ? 22.473 -6.247 -25.867 1.00 62.34 194 SER A O 1
ATOM 1567 N N . HIS A 1 195 ? 22.700 -8.357 -25.109 1.00 62.50 195 HIS A N 1
ATOM 1568 C CA . HIS A 1 195 ? 24.009 -8.631 -25.721 1.00 62.50 195 HIS A CA 1
ATOM 1569 C C . HIS A 1 195 ? 23.935 -9.426 -27.035 1.00 62.50 195 HIS A C 1
ATOM 1571 O O . HIS A 1 195 ? 24.945 -9.545 -27.728 1.00 62.50 195 HIS A O 1
ATOM 1577 N N . ALA A 1 196 ? 22.761 -9.943 -27.412 1.00 60.47 196 ALA A N 1
ATOM 1578 C CA . ALA A 1 196 ? 22.573 -10.617 -28.692 1.00 60.47 196 ALA A CA 1
ATOM 1579 C C . ALA A 1 196 ? 22.513 -9.568 -29.821 1.00 60.47 196 ALA A C 1
ATOM 1581 O O . ALA A 1 196 ? 21.501 -8.906 -30.008 1.00 60.47 196 ALA A O 1
ATOM 1582 N N . HIS A 1 197 ? 23.653 -9.380 -30.490 1.00 50.62 197 HIS A N 1
ATOM 1583 C CA . HIS A 1 197 ? 23.936 -8.577 -31.690 1.00 50.62 197 HIS A CA 1
ATOM 1584 C C . HIS A 1 197 ? 22.931 -7.475 -32.130 1.00 50.62 197 HIS A C 1
ATOM 1586 O O . HIS A 1 197 ? 21.844 -7.787 -32.615 1.00 50.62 197 HIS A O 1
ATOM 1592 N N . PRO A 1 198 ? 23.348 -6.187 -32.171 1.00 55.62 198 PRO A N 1
ATOM 1593 C CA . PRO A 1 198 ? 22.530 -5.048 -32.632 1.00 55.62 198 PRO A CA 1
ATOM 1594 C C . PRO A 1 198 ? 22.152 -5.020 -34.131 1.00 55.62 198 PRO A C 1
ATOM 1596 O O . PRO A 1 198 ? 21.731 -3.978 -34.624 1.00 55.62 198 PRO A O 1
ATOM 1599 N N . GLY A 1 199 ? 22.340 -6.106 -34.886 1.00 48.97 199 GLY A N 1
ATOM 1600 C CA . GLY A 1 199 ? 22.355 -6.062 -36.353 1.00 48.97 199 GLY A CA 1
ATOM 1601 C C . GLY A 1 199 ? 21.011 -6.217 -37.072 1.00 48.97 199 GLY A C 1
ATOM 1602 O O . GLY A 1 199 ? 20.900 -5.755 -38.200 1.00 48.97 199 GLY A O 1
ATOM 1603 N N . HIS A 1 200 ? 19.993 -6.855 -36.480 1.00 51.03 200 HIS A N 1
ATOM 1604 C CA . HIS A 1 200 ? 18.806 -7.282 -37.250 1.00 51.03 200 HIS A CA 1
ATOM 1605 C C . HIS A 1 200 ? 17.494 -7.355 -36.445 1.00 51.03 200 HIS A C 1
ATOM 1607 O O . HIS A 1 200 ? 16.723 -8.299 -36.587 1.00 51.03 200 HIS A O 1
ATOM 1613 N N . ALA A 1 201 ? 17.189 -6.366 -35.603 1.00 47.88 201 ALA A N 1
ATOM 1614 C CA . ALA A 1 201 ? 15.862 -6.278 -34.984 1.00 47.88 201 ALA A CA 1
ATOM 1615 C C . ALA A 1 201 ? 15.014 -5.216 -35.689 1.00 47.88 201 ALA A C 1
ATOM 1617 O O . ALA A 1 201 ? 14.883 -4.076 -35.243 1.00 47.88 201 ALA A O 1
ATOM 1618 N N . SER A 1 202 ? 14.468 -5.633 -36.830 1.00 46.16 202 SER A N 1
ATOM 1619 C CA . SER A 1 202 ? 13.389 -4.973 -37.551 1.00 46.16 202 SER A CA 1
ATOM 1620 C C . SER A 1 202 ? 12.199 -4.682 -36.638 1.00 46.16 202 SER A C 1
ATOM 1622 O O . SER A 1 202 ? 11.926 -5.386 -35.664 1.00 46.16 202 SER A O 1
ATOM 1624 N N . ALA A 1 203 ? 11.495 -3.617 -36.996 1.00 47.75 203 ALA A N 1
ATOM 1625 C CA . ALA A 1 203 ? 10.283 -3.142 -36.366 1.00 47.75 203 ALA A CA 1
ATOM 1626 C C . ALA A 1 203 ? 9.268 -4.259 -36.059 1.00 47.75 203 ALA A C 1
ATOM 1628 O O . ALA A 1 203 ? 9.034 -5.150 -36.866 1.00 47.75 203 ALA A O 1
ATOM 1629 N N . ALA A 1 204 ? 8.617 -4.103 -34.905 1.00 51.34 204 ALA A N 1
ATOM 1630 C CA . ALA A 1 204 ? 7.276 -4.591 -34.612 1.00 51.34 204 ALA A CA 1
ATOM 1631 C C . ALA A 1 204 ? 7.003 -6.092 -34.842 1.00 51.34 204 ALA A C 1
ATOM 1633 O O . ALA A 1 204 ? 6.530 -6.513 -35.890 1.00 51.34 204 ALA A O 1
ATOM 1634 N N . SER A 1 205 ? 7.090 -6.873 -33.765 1.00 40.47 205 SER A N 1
ATOM 1635 C CA . SER A 1 205 ? 6.170 -8.000 -33.591 1.00 40.47 205 SER A CA 1
ATOM 1636 C C . SER A 1 205 ? 5.573 -7.969 -32.188 1.00 40.47 205 SER A C 1
ATOM 1638 O O . SER A 1 205 ? 5.991 -8.656 -31.259 1.00 40.47 205 SER A O 1
ATOM 1640 N N . PHE A 1 206 ? 4.581 -7.091 -32.031 1.00 46.25 206 PHE A N 1
ATOM 1641 C CA . PHE A 1 206 ? 3.506 -7.268 -31.059 1.00 46.25 206 PHE A CA 1
ATOM 1642 C C . PHE A 1 206 ? 2.565 -8.343 -31.623 1.00 46.25 206 PHE A C 1
ATOM 1644 O O . PHE A 1 206 ? 1.522 -8.039 -32.191 1.00 46.25 206 PHE A O 1
ATOM 1651 N N . GLY A 1 207 ? 2.973 -9.607 -31.523 1.00 41.41 207 GLY A N 1
ATOM 1652 C CA . GLY A 1 207 ? 2.194 -10.756 -31.971 1.00 41.41 207 GLY A CA 1
ATOM 1653 C C . GLY A 1 207 ? 2.056 -11.767 -30.844 1.00 41.41 207 GLY A C 1
ATOM 1654 O O . GLY A 1 207 ? 3.031 -12.381 -30.419 1.00 41.41 207 GLY A O 1
ATOM 1655 N N . PHE A 1 208 ? 0.834 -11.916 -30.340 1.00 46.12 208 PHE A N 1
ATOM 1656 C CA . PHE A 1 208 ? 0.391 -13.099 -29.607 1.00 46.12 208 PHE A CA 1
ATOM 1657 C C . PHE A 1 208 ? 0.775 -14.383 -30.379 1.00 46.12 208 PHE A C 1
ATOM 1659 O O . PHE A 1 208 ? 0.728 -14.391 -31.604 1.00 46.12 208 PHE A O 1
ATOM 1666 N N . ASN A 1 209 ? 1.068 -15.463 -29.643 1.00 48.53 209 ASN A N 1
ATOM 1667 C CA . ASN A 1 209 ? 1.451 -16.818 -30.090 1.00 48.53 209 ASN A CA 1
ATOM 1668 C C . ASN A 1 209 ? 2.928 -17.053 -30.449 1.00 48.53 209 ASN A C 1
ATOM 1670 O O . ASN A 1 209 ? 3.333 -17.050 -31.603 1.00 48.53 209 ASN A O 1
ATOM 1674 N N . GLY A 1 210 ? 3.702 -17.412 -29.421 1.00 40.44 210 GLY A N 1
ATOM 1675 C CA . GLY A 1 210 ? 5.041 -17.992 -29.539 1.00 40.44 210 GLY A CA 1
ATOM 1676 C C . GLY A 1 210 ? 5.203 -19.189 -28.607 1.00 40.44 210 GLY A C 1
ATOM 1677 O O . GLY A 1 210 ? 6.052 -19.191 -27.721 1.00 40.44 210 GLY A O 1
ATOM 1678 N N . ARG A 1 211 ? 4.336 -20.193 -28.765 1.00 51.12 211 ARG A N 1
ATOM 1679 C CA . ARG A 1 211 ? 4.546 -21.551 -28.253 1.00 51.12 211 ARG A CA 1
ATOM 1680 C C . ARG A 1 211 ? 5.464 -22.249 -29.268 1.00 51.12 211 ARG A C 1
ATOM 1682 O O . ARG A 1 211 ? 4.986 -22.979 -30.121 1.00 51.12 211 ARG A O 1
ATOM 1689 N N . GLY A 1 212 ? 6.755 -21.932 -29.234 1.00 47.41 212 GLY A N 1
ATOM 1690 C CA . GLY A 1 212 ? 7.793 -22.525 -30.085 1.00 47.41 212 GLY A CA 1
ATOM 1691 C C . GLY A 1 212 ? 9.053 -22.671 -29.239 1.00 47.41 212 GLY A C 1
ATOM 1692 O O . GLY A 1 212 ? 9.669 -21.681 -28.873 1.00 47.41 212 GLY A O 1
ATOM 1693 N N . SER A 1 213 ? 9.260 -23.841 -28.639 1.00 48.75 213 SER A N 1
ATOM 1694 C CA . SER A 1 213 ? 10.011 -24.963 -29.225 1.00 48.75 213 SER A CA 1
ATOM 1695 C C . SER A 1 213 ? 11.478 -24.914 -28.794 1.00 48.75 213 SER A C 1
ATOM 1697 O O . SER A 1 213 ? 12.379 -24.725 -29.600 1.00 48.75 213 SER A O 1
ATOM 1699 N N . GLU A 1 214 ? 11.696 -25.156 -27.499 1.00 50.00 214 GLU A N 1
ATOM 1700 C CA . GLU A 1 214 ? 12.992 -25.563 -26.926 1.00 50.00 214 GLU A CA 1
ATOM 1701 C C . GLU A 1 214 ? 13.250 -27.076 -27.147 1.00 50.00 214 GLU A C 1
ATOM 1703 O O . GLU A 1 214 ? 14.121 -27.668 -26.523 1.00 50.00 214 GLU A O 1
ATOM 1708 N N . PHE A 1 215 ? 12.480 -27.728 -28.030 1.00 51.22 215 PHE A N 1
ATOM 1709 C CA . PHE A 1 215 ? 12.449 -29.188 -28.196 1.00 51.22 215 PHE A CA 1
ATOM 1710 C C . PHE A 1 215 ? 13.142 -29.699 -29.474 1.00 51.22 215 PHE A C 1
ATOM 1712 O O . PHE A 1 215 ? 12.860 -30.803 -29.918 1.00 51.22 215 PHE A O 1
ATOM 1719 N N . LEU A 1 216 ? 14.038 -28.917 -30.086 1.00 46.56 216 LEU A N 1
ATOM 1720 C CA . LEU A 1 216 ? 14.814 -29.345 -31.264 1.00 46.56 216 LEU A CA 1
ATOM 1721 C C . LEU A 1 216 ? 16.289 -28.919 -31.168 1.00 46.56 216 LEU A C 1
ATOM 1723 O O . LEU A 1 216 ? 16.822 -28.275 -32.065 1.00 46.56 216 LEU A O 1
ATOM 1727 N N . GLN A 1 217 ? 16.959 -29.253 -30.062 1.00 52.97 217 GLN A N 1
ATOM 1728 C CA . GLN A 1 217 ? 18.429 -29.165 -29.980 1.00 52.97 217 GLN A CA 1
ATOM 1729 C C . GLN A 1 217 ? 19.124 -30.476 -29.592 1.00 52.97 217 GLN A C 1
ATOM 1731 O O . GLN A 1 217 ? 20.347 -30.506 -29.490 1.00 52.97 217 GLN A O 1
ATOM 1736 N N . PHE A 1 218 ? 18.383 -31.578 -29.466 1.00 52.25 218 PHE A N 1
ATOM 1737 C CA . PHE A 1 218 ? 18.958 -32.899 -29.208 1.00 52.25 218 PHE A CA 1
ATOM 1738 C C . PHE A 1 218 ? 18.812 -33.821 -30.416 1.00 52.25 218 PHE A C 1
ATOM 1740 O O . PHE A 1 218 ? 18.226 -34.887 -30.311 1.00 52.25 218 PHE A O 1
ATOM 1747 N N . GLU A 1 219 ? 19.350 -33.414 -31.565 1.00 50.12 219 GLU A N 1
ATOM 1748 C CA . GLU A 1 219 ? 19.683 -34.370 -32.628 1.00 50.12 219 GLU A CA 1
ATOM 1749 C C . GLU A 1 219 ? 20.818 -33.815 -33.503 1.00 50.12 219 GLU A C 1
ATOM 1751 O O . GLU A 1 219 ? 20.657 -33.421 -34.652 1.00 50.12 219 GLU A O 1
ATOM 1756 N N . LYS A 1 220 ? 22.010 -33.711 -32.908 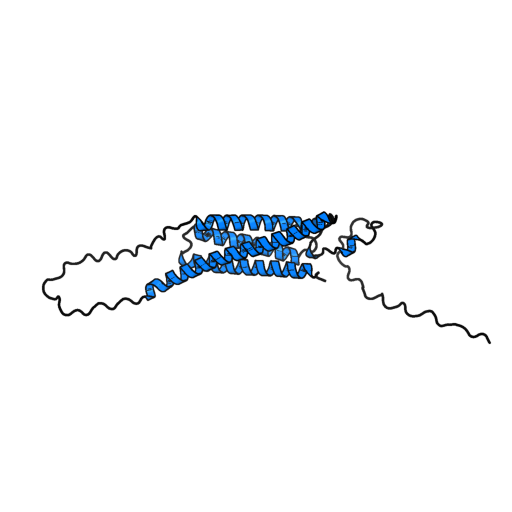1.00 51.22 220 LYS A N 1
ATOM 1757 C CA . LYS A 1 220 ? 23.273 -33.691 -33.660 1.00 51.22 220 LYS A CA 1
ATOM 1758 C C . LYS A 1 220 ? 24.247 -34.688 -33.038 1.00 51.22 220 LYS A C 1
ATOM 1760 O O . LYS A 1 220 ? 25.338 -34.352 -32.596 1.00 51.22 220 LYS A O 1
ATOM 1765 N N . ILE A 1 221 ? 23.770 -35.921 -32.959 1.00 56.84 221 ILE A N 1
ATOM 1766 C CA . ILE A 1 221 ? 24.516 -37.169 -32.798 1.00 56.84 221 ILE A CA 1
ATOM 1767 C C . ILE A 1 221 ? 23.929 -37.962 -33.977 1.00 56.84 221 ILE A C 1
ATOM 1769 O O . ILE A 1 221 ? 22.722 -38.139 -34.017 1.00 56.84 221 ILE A O 1
ATOM 1773 N N . THR A 1 222 ? 24.592 -38.284 -35.081 1.00 58.06 222 THR A N 1
ATOM 1774 C CA . THR A 1 222 ? 25.864 -38.982 -35.262 1.00 58.06 222 THR A CA 1
ATOM 1775 C C . THR A 1 222 ? 26.083 -38.981 -36.776 1.00 58.06 222 THR A C 1
ATOM 1777 O O . THR A 1 222 ? 25.213 -39.468 -37.489 1.00 58.06 222 THR A O 1
ATOM 1780 N N . GLU A 1 223 ? 27.195 -38.470 -37.296 1.00 53.72 223 GLU A N 1
ATOM 1781 C CA . GLU A 1 223 ? 27.565 -38.750 -38.691 1.00 53.72 223 GLU A CA 1
ATOM 1782 C C . GLU A 1 223 ? 29.084 -38.691 -38.812 1.00 53.72 223 GLU A C 1
ATOM 1784 O O . GLU A 1 223 ? 29.693 -37.674 -39.134 1.00 53.72 223 GLU A O 1
ATOM 1789 N N . GLY A 1 224 ? 29.709 -39.783 -38.392 1.00 57.12 224 GLY A N 1
ATOM 1790 C CA . GLY A 1 224 ? 31.157 -39.916 -38.362 1.00 57.12 224 GLY A CA 1
ATOM 1791 C C . GLY A 1 224 ? 31.579 -41.353 -38.111 1.00 57.12 224 GLY A C 1
ATOM 1792 O O . GLY A 1 224 ? 32.507 -41.568 -37.347 1.00 57.12 224 GLY A O 1
ATOM 1793 N N . ASP A 1 225 ? 30.865 -42.317 -38.700 1.00 57.69 225 ASP A N 1
ATOM 1794 C CA . ASP A 1 225 ? 31.248 -43.729 -38.644 1.00 57.69 225 ASP A CA 1
ATOM 1795 C C . ASP A 1 225 ? 30.765 -44.476 -39.899 1.00 57.69 225 ASP A C 1
ATOM 1797 O O . ASP A 1 225 ? 29.864 -45.305 -39.860 1.00 57.69 225 ASP A O 1
ATOM 1801 N N . VAL A 1 226 ? 31.341 -44.143 -41.058 1.00 62.25 226 VAL A N 1
ATOM 1802 C CA . VAL A 1 226 ? 31.362 -45.040 -42.229 1.00 62.25 226 VAL A CA 1
ATOM 1803 C C . VAL A 1 226 ? 32.723 -44.896 -42.905 1.00 62.25 226 VAL A C 1
ATOM 1805 O O . VAL A 1 226 ? 32.869 -44.282 -43.960 1.00 62.25 226 VAL A O 1
ATOM 1808 N N . ASN A 1 227 ? 33.759 -45.432 -42.260 1.00 63.00 227 ASN A N 1
ATOM 1809 C CA . ASN A 1 227 ? 35.044 -45.647 -42.912 1.00 63.00 227 ASN A CA 1
ATOM 1810 C C . ASN A 1 227 ? 34.987 -47.022 -43.595 1.00 63.00 227 ASN A C 1
ATOM 1812 O O . ASN A 1 227 ? 35.107 -48.062 -42.950 1.00 63.00 227 ASN A O 1
ATOM 1816 N N . MET A 1 228 ? 34.715 -47.011 -44.904 1.00 52.75 228 MET A N 1
ATOM 1817 C CA . MET A 1 228 ? 34.740 -48.194 -45.762 1.00 52.75 228 MET A CA 1
ATOM 1818 C C . MET A 1 228 ? 36.140 -48.817 -45.759 1.00 52.75 228 MET A C 1
ATOM 1820 O O . MET A 1 228 ? 37.090 -48.249 -46.302 1.00 52.75 228 MET A O 1
ATOM 1824 N N . GLY A 1 229 ? 36.238 -50.025 -45.207 1.00 64.62 229 GLY A N 1
ATOM 1825 C CA . GLY A 1 229 ? 37.333 -50.941 -45.490 1.00 64.62 229 GLY A CA 1
ATOM 1826 C C . GLY A 1 229 ? 37.339 -51.293 -46.976 1.00 64.62 229 GLY A C 1
ATOM 1827 O O . GLY A 1 229 ? 36.381 -51.868 -47.491 1.00 64.62 229 GLY A O 1
ATOM 1828 N N . LYS A 1 230 ? 38.420 -50.915 -47.660 1.00 56.84 230 LYS A N 1
ATOM 1829 C CA . LYS A 1 230 ? 38.753 -51.392 -49.002 1.00 56.84 230 LYS A CA 1
ATOM 1830 C C . LYS A 1 230 ? 39.257 -52.832 -48.890 1.00 56.84 230 LYS A C 1
ATOM 1832 O O . LYS A 1 230 ? 40.251 -53.065 -48.204 1.00 56.84 230 LYS A O 1
ATOM 1837 N N . TYR A 1 231 ? 38.559 -53.746 -49.557 1.00 65.25 231 TYR A N 1
ATOM 1838 C CA . TYR A 1 231 ? 39.112 -54.999 -50.072 1.00 65.25 231 TYR A CA 1
ATOM 1839 C C . TYR A 1 231 ? 39.513 -54.782 -51.530 1.00 65.25 231 TYR A C 1
ATOM 1841 O O . TYR A 1 231 ? 38.804 -53.999 -52.208 1.00 65.25 231 TYR A O 1
#

Radius of gyration: 32.76 Å; chains: 1; bounding box: 73×72×113 Å

Secondary structure (DSSP, 8-state):
---HHHHHHHHHHHHHHHHHHHHHHHHHHHHHTTTT--HHHHHHHHHHHHHHHHHHHHHHHHHH-TT-GGGBHHHHHHHHHHHHHHHHHHHHHGGG-----------------PPPPTT--S-PPPPP---GGGGHHHHHHHHHHHHHHHHHHHHHHHHHHHHHHHHHHHHHHHHTT-GGGGTSBTTT--GGGGGS-TT---S----S-----S--SS-------------

Organism: NCBI:txid181874

Foldseek 3Di:
DWDPQLVVLLVLLVVLLVLLVVLLVLLVVLCVVVVVPDPLSVVSNVLSVVVNVVSCVLSVCVVPDQADLCLFLVNLLVVLVVVLVVLVVNLVPVVVPPPPPVPVPPVPPPPPPDPDDPDDPPDDDDPPDDDPVVCVVVVVSVVSVVVSSVSSVVSSVSSVVSSVVSVVVVVVCVVVVNPCSRNHRPRPDDPVVVPPDPPDDDDDDPDPDDPDDPPPPPPPDDDDPDPDDDD

Sequence (231 aa):
MISSIGKTKLAGQAAFLVSTIIVLALSTQVNKFTDFFYVADLFPLAFSIITLVVVVYLFGMDLALSNAFISRAQSQIAIYGILSIFCLQRFLYFPLAKYPIPMRRHPTRHVNPLPPPPHLSLLTPPPPLLPSTEFTDERSWCKHLQALKSFVWIEFVISFLIFAITLRYAITQHTRGYKHIFSVSLVRYRPELSHAHPGHASAASFGFNGRGSEFLQFEKITEGDVNMGKY

pLDDT: mean 76.99, std 14.85, range [40.44, 95.5]